Protein AF-A0A377LSY5-F1 (afdb_monomer_lite)

InterPro domains:
  IPR003660 HAMP domain [PF00672] (56-105)
  IPR003660 HAMP domain [PS50885] (59-111)
  IPR003660 HAMP domain [SM00304] (59-111)
  IPR003661 Signal transduction histidine kinase, dimerisation/phosphoacceptor domain [PF00512] (113-169)
  IPR003661 Signal transduction histidine kinase, dimerisation/phosphoacceptor domain [SM00388] (112-172)
  IPR003661 Signal transduction histidine kinase, dimerisation/phosphoacceptor domain [cd00082] (113-168)
  IPR036097 Signal transduction histidine kinase, dimerisation/phosphoacceptor domain superfamily [SSF47384] (106-168)
  IPR050980 Two-component sensor histidine kinase [PTHR44936] (3-199)

pLDDT: mean 81.29, std 13.01, range [40.97, 96.94]

Organism: Enterobacter cloacae (NCBI:txid550)

Structure (mmCIF, N/CA/C/O backbone):
data_AF-A0A377LSY5-F1
#
_entry.id   AF-A0A377LSY5-F1
#
loop_
_atom_site.group_PDB
_atom_site.id
_atom_site.type_symbol
_atom_site.label_atom_id
_atom_site.label_alt_id
_atom_site.label_comp_id
_atom_site.label_asym_id
_atom_site.label_entity_id
_atom_site.label_seq_id
_atom_site.pdbx_PDB_ins_code
_atom_site.Cartn_x
_atom_site.Cartn_y
_atom_site.Cartn_z
_atom_site.occupancy
_atom_site.B_iso_or_equiv
_atom_site.auth_seq_id
_atom_site.auth_comp_id
_atom_site.auth_asym_id
_atom_site.auth_atom_id
_atom_site.pdbx_PDB_model_num
ATOM 1 N N . MET A 1 1 ? 43.654 23.330 -68.063 1.00 52.53 1 MET A N 1
ATOM 2 C CA . MET A 1 1 ? 42.958 22.038 -67.899 1.00 52.53 1 MET A CA 1
ATOM 3 C C . MET A 1 1 ? 42.232 21.758 -69.203 1.00 52.53 1 MET A C 1
ATOM 5 O O . MET A 1 1 ? 41.484 22.622 -69.640 1.00 52.53 1 MET A O 1
ATOM 9 N N . ARG A 1 2 ? 42.520 20.640 -69.876 1.00 54.38 2 ARG A N 1
ATOM 10 C CA . ARG A 1 2 ? 41.822 20.223 -71.104 1.00 54.38 2 ARG A CA 1
ATOM 11 C C . ARG A 1 2 ? 41.213 18.858 -70.811 1.00 54.38 2 ARG A C 1
ATOM 13 O O . ARG A 1 2 ? 41.927 17.973 -70.351 1.00 54.38 2 ARG A O 1
ATOM 20 N N . VAL A 1 3 ? 39.906 18.719 -70.991 1.00 53.72 3 VAL A N 1
ATOM 21 C CA . VAL A 1 3 ? 39.204 17.452 -70.766 1.00 53.72 3 VAL A CA 1
ATOM 22 C C . VAL A 1 3 ? 38.898 16.868 -72.132 1.00 53.72 3 VAL A C 1
ATOM 24 O O . VAL A 1 3 ? 38.303 17.541 -72.970 1.00 53.72 3 VAL A O 1
ATOM 27 N N . GLU A 1 4 ? 39.350 15.643 -72.366 1.00 57.38 4 GLU A N 1
ATOM 28 C CA . GLU A 1 4 ? 39.113 14.923 -73.610 1.00 57.38 4 GLU A CA 1
ATOM 29 C C . GLU A 1 4 ? 38.355 13.648 -73.243 1.00 57.38 4 GLU A C 1
ATOM 31 O O . GLU A 1 4 ? 38.874 12.761 -72.564 1.00 57.38 4 GLU A O 1
ATOM 36 N N . VAL A 1 5 ? 37.071 13.608 -73.592 1.00 54.06 5 VAL A N 1
ATOM 37 C CA . VAL A 1 5 ? 36.176 12.511 -73.216 1.00 54.06 5 VAL A CA 1
ATOM 38 C C . VAL A 1 5 ? 36.186 11.489 -74.349 1.00 54.06 5 VAL A C 1
ATOM 40 O O . VAL A 1 5 ? 35.495 11.660 -75.351 1.00 54.06 5 VAL A O 1
ATOM 43 N N . ASN A 1 6 ? 37.000 10.440 -74.216 1.00 50.75 6 ASN A N 1
ATOM 44 C CA . ASN A 1 6 ? 36.998 9.303 -75.137 1.00 50.75 6 ASN A CA 1
ATOM 45 C C . ASN A 1 6 ? 35.996 8.233 -74.654 1.00 50.75 6 ASN A C 1
ATOM 47 O O . ASN A 1 6 ? 35.843 8.022 -73.451 1.00 50.75 6 ASN A O 1
ATOM 51 N N . LYS A 1 7 ? 35.319 7.549 -75.589 1.00 55.16 7 LYS A N 1
ATOM 52 C CA . LYS A 1 7 ? 34.181 6.633 -75.352 1.00 55.16 7 LYS A CA 1
ATOM 53 C C . LYS A 1 7 ? 34.475 5.429 -74.442 1.00 55.16 7 LYS A C 1
ATOM 55 O O . LYS A 1 7 ? 33.529 4.764 -74.037 1.00 55.16 7 LYS A O 1
ATOM 60 N N . SER A 1 8 ? 35.733 5.139 -74.116 1.00 56.09 8 SER A N 1
ATOM 61 C CA . SER A 1 8 ? 36.120 3.977 -73.304 1.00 56.09 8 SER A CA 1
ATOM 62 C C . SER A 1 8 ? 36.749 4.309 -71.944 1.00 56.09 8 SER A C 1
ATOM 64 O O . SER A 1 8 ? 36.806 3.425 -71.097 1.00 56.09 8 SER A O 1
ATOM 66 N N . SER A 1 9 ? 37.183 5.549 -71.679 1.00 56.72 9 SER A N 1
ATOM 67 C CA . SER A 1 9 ? 37.633 6.013 -70.349 1.00 56.72 9 SER A CA 1
ATOM 68 C C . SER A 1 9 ? 37.765 7.545 -70.347 1.00 56.72 9 SER A C 1
ATOM 70 O O . SER A 1 9 ? 38.528 8.070 -71.165 1.00 56.72 9 SER A O 1
ATOM 72 N N . PRO A 1 10 ? 37.083 8.295 -69.461 1.00 60.06 10 PRO A N 1
ATOM 73 C CA . PRO A 1 10 ? 37.324 9.727 -69.331 1.00 60.06 10 PRO A CA 1
ATOM 74 C C . PRO A 1 10 ? 38.703 9.966 -68.696 1.00 60.06 10 PRO A C 1
ATOM 76 O O . PRO A 1 10 ? 39.004 9.458 -67.615 1.00 60.06 10 PRO A O 1
ATOM 79 N N . VAL A 1 11 ? 39.556 10.737 -69.372 1.00 66.00 11 VAL A N 1
ATOM 80 C CA . VAL A 1 11 ? 40.897 11.093 -68.883 1.00 66.00 11 VAL A C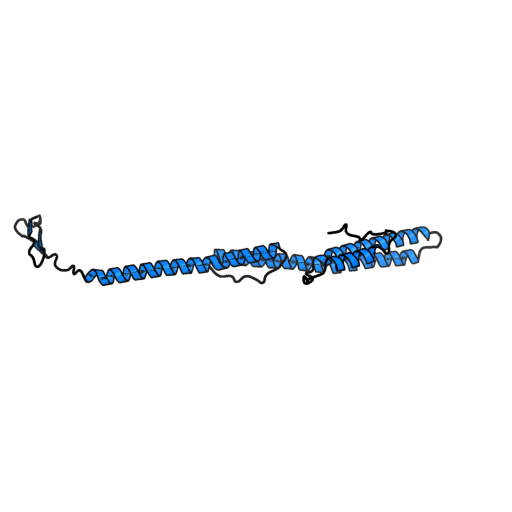A 1
ATOM 81 C C . VAL A 1 11 ? 40.948 12.595 -68.634 1.00 66.00 11 VAL A C 1
ATOM 83 O O . VAL A 1 11 ? 40.560 13.394 -69.489 1.00 66.00 11 VAL A O 1
ATOM 86 N N . VAL A 1 12 ? 41.439 12.991 -67.459 1.00 72.06 12 VAL A N 1
ATOM 87 C CA . VAL A 1 12 ? 41.668 14.403 -67.134 1.00 72.06 12 VAL A CA 1
ATOM 88 C C . VAL A 1 12 ? 43.152 14.712 -67.269 1.00 72.06 12 VAL A C 1
ATOM 90 O O . VAL A 1 12 ? 44.000 14.058 -66.660 1.00 72.06 12 VAL A O 1
ATOM 93 N N . TRP A 1 13 ? 43.460 15.739 -68.061 1.00 69.69 13 TRP A N 1
ATOM 94 C CA . TRP A 1 13 ? 44.813 16.254 -68.220 1.00 69.69 13 TRP A CA 1
ATOM 95 C C . TRP A 1 13 ? 45.044 17.436 -67.277 1.00 69.69 13 TRP A C 1
ATOM 97 O O . TRP A 1 13 ? 44.471 18.523 -67.452 1.00 69.69 13 TRP A O 1
ATOM 107 N N . LEU A 1 14 ? 45.909 17.230 -66.285 1.00 73.12 14 LEU A N 1
ATOM 108 C CA . LEU A 1 14 ? 46.325 18.261 -65.338 1.00 73.12 14 LEU A CA 1
ATOM 109 C C . LEU A 1 14 ? 47.724 18.761 -65.709 1.00 73.12 14 LEU A C 1
ATOM 111 O O . LEU A 1 14 ? 48.649 17.977 -65.925 1.00 73.12 14 LEU A O 1
ATOM 115 N N . LYS A 1 15 ? 47.873 20.086 -65.783 1.00 69.00 15 LYS A N 1
ATOM 116 C CA . LYS A 1 15 ? 49.172 20.749 -65.918 1.00 69.00 15 LYS A CA 1
ATOM 117 C C . LYS A 1 15 ? 49.621 21.140 -64.516 1.00 69.00 15 LYS A C 1
ATOM 119 O O . LYS A 1 15 ? 48.919 21.901 -63.853 1.00 69.00 15 LYS A O 1
ATOM 124 N N . THR A 1 16 ? 50.738 20.595 -64.049 1.00 69.50 16 THR A N 1
ATOM 125 C CA . THR A 1 16 ? 51.265 20.903 -62.713 1.00 69.50 16 THR A CA 1
ATOM 126 C C . THR A 1 16 ? 52.184 22.124 -62.796 1.00 69.50 16 THR A C 1
ATOM 128 O O . THR A 1 16 ? 52.856 22.335 -63.808 1.00 69.50 16 THR A O 1
ATOM 131 N N . TRP A 1 17 ? 52.220 22.961 -61.753 1.00 67.06 17 TRP A N 1
ATOM 132 C CA . TRP A 1 17 ? 53.115 24.129 -61.734 1.00 67.06 17 TRP A CA 1
ATOM 133 C C . TRP A 1 17 ? 54.579 23.746 -61.461 1.00 67.06 17 TRP A C 1
ATOM 135 O O . TRP A 1 17 ? 55.476 24.523 -61.774 1.00 67.06 17 TRP A O 1
ATOM 145 N N . LEU A 1 18 ? 54.827 22.546 -60.916 1.00 69.44 18 LEU A N 1
ATOM 146 C CA . LEU A 1 18 ? 56.173 22.016 -60.666 1.00 69.44 18 LEU A CA 1
ATOM 147 C C . LEU A 1 18 ? 56.890 21.543 -61.940 1.00 69.44 18 LEU A C 1
ATOM 149 O O . LEU A 1 18 ? 58.102 21.352 -61.923 1.00 69.44 18 LEU A O 1
ATOM 153 N N . SER A 1 19 ? 56.179 21.303 -63.043 1.00 70.00 19 SER A N 1
ATOM 154 C CA . SER A 1 19 ? 56.785 20.817 -64.289 1.00 70.00 19 SER A CA 1
ATOM 155 C C . SER A 1 19 ? 55.999 21.330 -65.500 1.00 70.00 19 SER A C 1
ATOM 157 O O . SER A 1 19 ? 55.102 20.645 -65.991 1.00 70.00 19 SER A O 1
ATOM 159 N N . PRO A 1 20 ? 56.336 22.525 -66.028 1.00 69.75 20 PRO A N 1
ATOM 160 C CA . PRO A 1 20 ? 55.549 23.199 -67.066 1.00 69.75 20 PRO A CA 1
ATOM 161 C C . PRO A 1 20 ? 55.422 22.423 -68.385 1.00 69.75 20 PRO A C 1
ATOM 163 O O . PRO A 1 20 ? 54.514 22.716 -69.166 1.00 69.75 20 PRO A O 1
ATOM 166 N N . ASN A 1 21 ? 56.323 21.465 -68.626 1.00 73.94 21 ASN A N 1
ATOM 167 C CA . ASN A 1 21 ? 56.415 20.671 -69.854 1.00 73.94 21 ASN A CA 1
ATOM 168 C C . ASN A 1 21 ? 55.852 19.248 -69.740 1.00 73.94 21 ASN A C 1
ATOM 170 O O . ASN A 1 21 ? 55.850 18.526 -70.734 1.00 73.94 21 ASN A O 1
ATOM 174 N N . ILE A 1 22 ? 55.374 18.826 -68.565 1.00 72.62 22 ILE A N 1
ATOM 175 C CA . ILE A 1 22 ? 54.874 17.462 -68.364 1.00 72.62 22 ILE A CA 1
ATOM 176 C C . ILE A 1 22 ? 53.358 17.501 -68.190 1.00 72.62 22 ILE A C 1
ATOM 178 O O . ILE A 1 22 ? 52.827 18.143 -67.284 1.00 72.62 22 ILE A O 1
ATOM 182 N N . TRP A 1 23 ? 52.660 16.783 -69.067 1.00 72.00 23 TRP A N 1
ATOM 183 C CA . TRP A 1 23 ? 51.229 16.537 -68.947 1.00 72.00 23 TRP A CA 1
ATOM 184 C C . TRP A 1 23 ? 51.006 15.251 -68.159 1.00 72.00 23 TRP A C 1
ATOM 186 O O . TRP A 1 23 ? 51.404 14.172 -68.596 1.00 72.00 23 TRP A O 1
ATOM 196 N N . VAL A 1 24 ? 50.365 15.361 -66.996 1.00 72.75 24 VAL A N 1
ATOM 197 C CA . VAL A 1 24 ? 50.013 14.192 -66.187 1.00 72.75 24 VAL A CA 1
ATOM 198 C C . VAL A 1 24 ? 48.630 13.717 -66.619 1.00 72.75 24 VAL A C 1
ATOM 200 O O . VAL A 1 24 ? 47.649 14.461 -66.517 1.00 72.75 24 VAL A O 1
ATOM 203 N N . ARG A 1 25 ? 48.559 12.479 -67.121 1.00 67.38 25 ARG A N 1
ATOM 204 C CA . ARG A 1 25 ? 47.293 11.789 -67.391 1.00 67.38 25 ARG A CA 1
ATOM 205 C C . ARG A 1 25 ? 46.783 11.178 -66.089 1.00 67.38 25 ARG A C 1
ATOM 207 O O . ARG A 1 25 ? 47.471 10.348 -65.501 1.00 67.38 25 ARG A O 1
ATOM 214 N N . VAL A 1 26 ? 45.594 11.576 -65.645 1.00 71.25 26 VAL A N 1
ATOM 215 C CA . VAL A 1 26 ? 44.900 10.906 -64.539 1.00 71.25 26 VAL A CA 1
ATOM 216 C C . VAL A 1 26 ? 43.728 10.127 -65.141 1.00 71.25 26 VAL A C 1
ATOM 218 O O . VAL A 1 26 ? 42.732 10.744 -65.538 1.00 71.25 26 VAL A O 1
ATOM 221 N N . PRO A 1 27 ? 43.860 8.799 -65.310 1.00 61.66 27 PRO A N 1
ATOM 222 C CA . PRO A 1 27 ? 42.747 7.960 -65.733 1.00 61.66 27 PRO A CA 1
ATOM 223 C C . PRO A 1 27 ? 41.687 7.937 -64.623 1.00 61.66 27 PRO A C 1
ATOM 225 O O . PRO A 1 27 ? 41.983 7.516 -63.509 1.00 61.66 27 PRO A O 1
ATOM 228 N N . LEU A 1 28 ? 40.451 8.370 -64.902 1.00 60.53 28 LEU A N 1
ATOM 229 C CA . LEU A 1 28 ? 39.320 8.240 -63.964 1.00 60.53 28 LEU A CA 1
ATOM 230 C C . LEU A 1 28 ? 38.718 6.816 -63.996 1.00 60.53 28 LEU A C 1
ATOM 232 O O . LEU A 1 28 ? 37.508 6.641 -63.871 1.00 60.53 28 LEU A O 1
ATOM 236 N N . THR A 1 29 ? 39.540 5.796 -64.250 1.00 61.09 29 THR A N 1
ATOM 237 C CA . THR A 1 29 ? 39.087 4.498 -64.780 1.00 61.09 29 THR A CA 1
ATOM 238 C C . THR A 1 29 ? 38.736 3.439 -63.727 1.00 61.09 29 THR A C 1
ATOM 240 O O . THR A 1 29 ? 38.607 2.274 -64.075 1.00 61.09 29 THR A O 1
ATOM 243 N N . GLU A 1 30 ? 38.518 3.775 -62.458 1.00 56.31 30 GLU A N 1
ATOM 244 C CA . GLU A 1 30 ? 38.251 2.750 -61.424 1.00 56.31 30 GLU A CA 1
ATOM 245 C C . GLU A 1 30 ? 37.103 3.116 -60.481 1.00 56.31 30 GLU A C 1
ATOM 247 O O . GLU A 1 30 ? 37.170 2.910 -59.277 1.00 56.31 30 GLU A O 1
ATOM 252 N N . ILE A 1 31 ? 36.023 3.679 -61.020 1.00 56.91 31 ILE A N 1
ATOM 253 C CA . ILE A 1 31 ? 34.757 3.727 -60.288 1.00 56.91 31 ILE A CA 1
ATOM 254 C C . ILE A 1 31 ? 33.735 2.947 -61.111 1.00 56.91 31 ILE A C 1
ATOM 256 O O . ILE A 1 31 ? 32.998 3.512 -61.923 1.00 56.91 31 ILE A O 1
ATOM 260 N N . HIS A 1 32 ? 33.740 1.619 -60.967 1.00 60.50 32 HIS A N 1
ATOM 261 C CA . HIS A 1 32 ? 32.720 0.779 -61.583 1.00 60.50 32 HIS A CA 1
ATOM 262 C C . HIS A 1 32 ? 31.397 1.006 -60.838 1.00 60.50 32 HIS A C 1
ATOM 264 O O . HIS A 1 32 ? 31.360 1.052 -59.612 1.00 60.50 32 HIS A O 1
ATOM 270 N N . GLN A 1 33 ? 30.269 1.102 -61.552 1.00 59.28 33 GLN A N 1
ATOM 271 C CA . GLN A 1 33 ? 28.943 1.254 -60.920 1.00 59.28 33 GLN A CA 1
ATOM 272 C C . GLN A 1 33 ? 28.617 0.120 -59.917 1.00 59.28 33 GLN A C 1
ATOM 274 O O . GLN A 1 33 ? 27.782 0.300 -59.033 1.00 59.28 33 GLN A O 1
ATOM 279 N N . GLY A 1 34 ? 29.295 -1.032 -60.020 1.00 60.41 34 GLY A N 1
ATOM 280 C CA . GLY A 1 34 ? 29.187 -2.156 -59.086 1.00 60.41 34 GLY A CA 1
ATOM 281 C C . GLY A 1 34 ? 29.892 -1.960 -57.737 1.00 60.41 34 GLY A C 1
ATOM 282 O O . GLY A 1 34 ? 29.487 -2.603 -56.769 1.00 60.41 34 GLY A O 1
ATOM 283 N N . ASP A 1 35 ? 30.866 -1.048 -57.634 1.00 65.81 35 ASP A N 1
ATOM 284 C CA . ASP A 1 35 ? 31.659 -0.842 -56.409 1.00 65.81 35 ASP A CA 1
ATOM 285 C C . ASP A 1 35 ? 30.830 -0.201 -55.279 1.00 65.81 35 ASP A C 1
ATOM 287 O O . ASP A 1 35 ? 31.093 -0.418 -54.096 1.00 65.81 35 ASP A O 1
ATOM 291 N N . PHE A 1 36 ? 29.753 0.521 -55.620 1.00 67.75 36 PHE A N 1
ATOM 292 C CA . PHE A 1 36 ? 28.845 1.137 -54.641 1.00 67.75 36 PHE A CA 1
ATOM 293 C C . PHE A 1 36 ? 27.721 0.212 -54.150 1.00 67.75 36 PHE A C 1
ATOM 295 O O . PHE A 1 36 ? 27.118 0.484 -53.112 1.00 67.75 36 PHE A O 1
ATOM 302 N N . SER A 1 37 ? 27.439 -0.890 -54.852 1.00 78.88 37 SER A N 1
ATOM 303 C CA . SER A 1 37 ? 26.416 -1.874 -54.460 1.00 78.88 37 SER A CA 1
ATOM 304 C C . SER A 1 37 ? 26.650 -2.476 -53.062 1.00 78.88 37 SER A C 1
ATOM 306 O O . SER A 1 37 ? 25.718 -2.462 -52.251 1.00 78.88 37 SER A O 1
ATOM 308 N N . PRO A 1 38 ? 27.860 -2.965 -52.707 1.00 84.31 38 PRO A N 1
ATOM 309 C CA . PRO A 1 38 ? 28.112 -3.473 -51.360 1.00 84.31 38 PRO A CA 1
ATOM 310 C C . PRO A 1 38 ? 28.031 -2.365 -50.305 1.00 84.31 38 PRO A C 1
ATOM 312 O O . PRO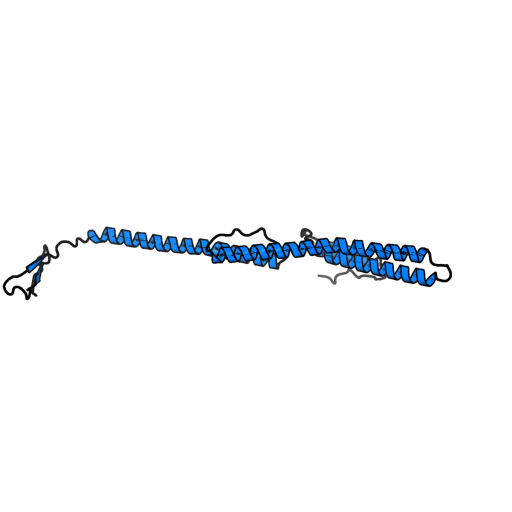 A 1 38 ? 27.442 -2.587 -49.250 1.00 84.31 38 PRO A O 1
ATOM 315 N N . LEU A 1 39 ? 28.537 -1.161 -50.600 1.00 86.19 39 LEU A N 1
ATOM 316 C CA . LEU A 1 39 ? 28.458 -0.017 -49.687 1.00 86.19 39 LEU A CA 1
ATOM 317 C C . LEU A 1 39 ? 27.004 0.335 -49.361 1.00 86.19 39 LEU A C 1
ATOM 319 O O . LEU A 1 39 ? 26.664 0.465 -48.190 1.00 86.19 39 LEU A O 1
ATOM 323 N N . PHE A 1 40 ? 26.131 0.399 -50.369 1.00 88.69 40 PHE A N 1
ATOM 324 C CA . PHE A 1 40 ? 24.706 0.665 -50.175 1.00 88.69 40 PHE A CA 1
ATOM 325 C C . PHE A 1 40 ? 24.003 -0.429 -49.355 1.00 88.69 40 PHE A C 1
ATOM 327 O O . PHE A 1 40 ? 23.162 -0.138 -48.508 1.00 88.69 40 PHE A O 1
ATOM 334 N N . ARG A 1 41 ? 24.362 -1.704 -49.559 1.00 89.94 41 ARG A N 1
ATOM 335 C CA . ARG A 1 41 ? 23.821 -2.817 -48.759 1.00 89.94 41 ARG A CA 1
ATOM 336 C C . ARG A 1 41 ? 24.249 -2.721 -47.298 1.00 89.94 41 ARG A C 1
ATOM 338 O O . ARG A 1 41 ? 23.417 -2.926 -46.419 1.00 89.94 41 ARG A O 1
ATOM 345 N N . TYR A 1 42 ? 25.512 -2.390 -47.033 1.00 93.56 42 TYR A N 1
ATOM 346 C CA . TYR A 1 42 ? 26.008 -2.227 -45.667 1.00 93.56 42 TYR A CA 1
ATOM 347 C C . TYR A 1 42 ? 25.402 -1.008 -44.974 1.00 93.56 42 TYR A C 1
ATOM 349 O O . TYR A 1 42 ? 24.985 -1.125 -43.824 1.00 93.56 42 TYR A O 1
ATOM 357 N N . THR A 1 43 ? 25.285 0.136 -45.655 1.00 94.06 43 THR A N 1
ATOM 358 C CA . THR A 1 43 ? 24.639 1.322 -45.070 1.00 94.06 43 THR A CA 1
ATOM 359 C C . THR A 1 43 ? 23.168 1.060 -44.768 1.00 94.06 43 THR A C 1
ATOM 361 O O . THR A 1 43 ? 22.707 1.390 -43.676 1.00 94.06 43 THR A O 1
ATOM 364 N N . LEU A 1 44 ? 22.446 0.391 -45.673 1.00 95.00 44 LEU A N 1
ATOM 365 C CA . LEU A 1 44 ? 21.060 -0.013 -45.447 1.00 95.00 44 LEU A CA 1
ATOM 366 C C . LEU A 1 44 ? 20.935 -1.000 -44.276 1.00 95.00 44 LEU A C 1
ATOM 368 O O . LEU A 1 44 ? 20.061 -0.831 -43.428 1.00 95.00 44 LEU A O 1
ATOM 372 N N . ALA A 1 45 ? 21.820 -1.996 -44.186 1.00 95.94 45 ALA A N 1
ATOM 373 C CA . ALA A 1 45 ? 21.821 -2.967 -43.091 1.00 95.94 45 ALA A CA 1
ATOM 374 C C . ALA A 1 45 ? 22.096 -2.308 -41.730 1.00 95.94 45 ALA A C 1
ATOM 376 O O . ALA A 1 45 ? 21.381 -2.576 -40.765 1.00 95.94 45 ALA A O 1
ATOM 377 N N . ILE A 1 46 ? 23.084 -1.410 -41.655 1.00 96.62 46 ILE A N 1
ATOM 378 C CA . ILE A 1 46 ? 23.398 -0.650 -40.437 1.00 96.62 46 ILE A CA 1
ATOM 379 C C . ILE A 1 46 ? 22.221 0.248 -40.051 1.00 96.62 46 ILE A C 1
ATOM 381 O O . ILE A 1 46 ? 21.858 0.297 -38.879 1.00 96.62 46 ILE A O 1
ATOM 385 N N . MET A 1 47 ? 21.587 0.918 -41.018 1.00 96.56 47 MET A N 1
ATOM 386 C CA . MET A 1 47 ? 20.418 1.763 -40.762 1.00 96.56 47 MET A CA 1
ATOM 387 C C . MET A 1 47 ? 19.252 0.952 -40.185 1.00 96.56 47 MET A C 1
ATOM 389 O O . MET A 1 47 ? 18.658 1.355 -39.186 1.00 96.56 47 MET A O 1
ATOM 393 N N . LEU A 1 48 ? 18.948 -0.212 -40.764 1.00 96.62 48 LEU A N 1
ATOM 394 C CA . LEU A 1 48 ? 17.891 -1.091 -40.259 1.00 96.62 48 LEU A CA 1
ATOM 395 C C . LEU A 1 48 ? 18.214 -1.637 -38.864 1.00 96.62 48 LEU A C 1
ATOM 397 O O . LEU A 1 48 ? 17.334 -1.658 -38.004 1.00 96.62 48 LEU A O 1
ATOM 401 N N . LEU A 1 49 ? 19.468 -2.024 -38.610 1.00 96.94 49 LEU A N 1
ATOM 402 C CA . LEU A 1 49 ? 19.918 -2.453 -37.284 1.00 96.94 49 LEU A CA 1
ATOM 403 C C . LEU A 1 49 ? 19.820 -1.329 -36.251 1.00 96.94 49 LEU A C 1
ATOM 405 O O . LEU A 1 49 ? 19.376 -1.577 -35.134 1.00 96.94 49 LEU A O 1
ATOM 409 N N . ALA A 1 50 ? 20.185 -0.101 -36.617 1.00 96.44 50 ALA A N 1
ATOM 410 C CA . ALA A 1 50 ? 20.084 1.052 -35.733 1.00 96.44 50 ALA A CA 1
ATOM 411 C C . ALA A 1 50 ? 18.622 1.357 -35.374 1.00 96.44 50 ALA A C 1
ATOM 413 O O . ALA A 1 50 ? 18.305 1.531 -34.199 1.00 96.44 50 ALA A O 1
ATOM 414 N N . ILE A 1 51 ? 17.716 1.353 -36.360 1.00 96.50 51 ILE A N 1
ATOM 415 C CA . ILE A 1 51 ? 16.279 1.575 -36.135 1.00 96.50 51 ILE A CA 1
ATOM 416 C C . ILE A 1 51 ? 15.686 0.447 -35.282 1.00 96.50 51 ILE A C 1
ATOM 418 O O . ILE A 1 51 ? 14.988 0.717 -34.304 1.00 96.50 51 ILE A O 1
ATOM 422 N N . GLY A 1 52 ? 15.987 -0.812 -35.612 1.00 96.44 52 GLY A N 1
ATOM 423 C CA . GLY A 1 52 ? 15.512 -1.972 -34.857 1.00 96.44 52 GLY A CA 1
ATOM 424 C C . GLY A 1 52 ? 16.032 -1.986 -33.418 1.00 96.44 52 GLY A C 1
ATOM 425 O O . GLY A 1 52 ? 15.266 -2.224 -32.485 1.00 96.44 52 GLY A O 1
ATOM 426 N N . GLY A 1 53 ? 17.313 -1.661 -33.230 1.00 95.12 53 GLY A N 1
ATOM 427 C CA . GLY A 1 53 ? 17.945 -1.536 -31.920 1.00 95.12 53 GLY A CA 1
ATOM 428 C C . GLY A 1 53 ? 17.336 -0.412 -31.085 1.00 95.12 53 GLY A C 1
ATOM 429 O O . GLY A 1 53 ? 16.984 -0.640 -29.930 1.00 95.12 53 GLY A O 1
ATOM 430 N N . ALA A 1 54 ? 17.130 0.770 -31.673 1.00 93.06 54 ALA A N 1
ATOM 431 C CA . ALA A 1 54 ? 16.491 1.897 -30.997 1.00 93.06 54 ALA A CA 1
ATOM 432 C C . ALA A 1 54 ? 15.044 1.578 -30.594 1.00 93.06 54 ALA A C 1
ATOM 434 O O . ALA A 1 54 ? 14.646 1.833 -29.458 1.00 93.06 54 ALA A O 1
ATOM 435 N N . TRP A 1 55 ? 14.265 0.967 -31.491 1.00 93.94 55 TRP A N 1
ATOM 436 C CA . TRP A 1 55 ? 12.893 0.560 -31.193 1.00 93.94 55 TRP A CA 1
ATOM 437 C C . TRP A 1 55 ? 12.834 -0.457 -30.049 1.00 93.94 55 TRP A C 1
ATOM 439 O O . TRP A 1 55 ? 12.051 -0.289 -29.112 1.00 93.94 55 TRP A O 1
ATOM 449 N N . LEU A 1 56 ? 13.689 -1.484 -30.088 1.00 90.31 56 LEU A N 1
ATOM 450 C CA . LEU A 1 56 ? 13.765 -2.494 -29.036 1.00 90.31 56 LEU A CA 1
ATOM 451 C C . LEU A 1 56 ? 14.171 -1.872 -27.694 1.00 90.31 56 LEU A C 1
ATOM 453 O O . LEU A 1 56 ? 13.555 -2.167 -26.670 1.00 90.31 56 LEU A O 1
ATOM 457 N N . PHE A 1 57 ? 15.158 -0.975 -27.710 1.00 88.44 57 PHE A N 1
ATOM 458 C CA . PHE A 1 57 ? 15.628 -0.255 -26.530 1.00 88.44 57 PHE A CA 1
ATOM 459 C C . PHE A 1 57 ? 14.507 0.563 -25.875 1.00 88.44 57 PHE A C 1
ATOM 461 O O . PHE A 1 57 ? 14.256 0.411 -24.680 1.00 88.44 57 PHE A O 1
ATOM 468 N N . ILE A 1 58 ? 13.762 1.350 -26.661 1.00 87.25 58 ILE A N 1
ATOM 469 C CA . ILE A 1 58 ? 12.610 2.126 -26.171 1.00 87.25 58 ILE A CA 1
ATOM 470 C C . ILE A 1 58 ? 11.554 1.199 -25.562 1.00 87.25 58 ILE A C 1
ATOM 472 O O . ILE A 1 58 ? 11.011 1.475 -24.492 1.00 87.25 58 ILE A O 1
ATOM 476 N N . ARG A 1 59 ? 11.266 0.070 -26.220 1.00 85.56 59 ARG A N 1
ATOM 477 C CA . ARG A 1 59 ? 10.232 -0.858 -25.753 1.00 85.56 59 ARG A CA 1
ATOM 478 C C . ARG A 1 59 ? 10.595 -1.522 -24.426 1.00 85.56 59 ARG A C 1
ATOM 480 O O . ARG A 1 59 ? 9.721 -1.684 -23.577 1.00 85.56 59 ARG A O 1
ATOM 487 N N . ILE A 1 60 ? 11.863 -1.899 -24.256 1.00 83.00 60 ILE A N 1
ATOM 488 C CA . ILE A 1 60 ? 12.381 -2.486 -23.013 1.00 83.00 60 ILE A CA 1
ATOM 489 C C . ILE A 1 60 ? 12.362 -1.451 -21.885 1.00 83.00 60 ILE A C 1
ATOM 491 O O . ILE A 1 60 ? 12.018 -1.793 -20.758 1.00 83.00 60 ILE A O 1
ATOM 495 N N . GLN A 1 61 ? 12.676 -0.192 -22.190 1.00 83.56 61 GLN A N 1
ATOM 496 C CA . GLN A 1 61 ? 12.761 0.874 -21.196 1.00 83.56 61 GLN A CA 1
ATOM 497 C C . GLN A 1 61 ? 11.388 1.392 -20.731 1.00 83.56 61 GLN A C 1
ATOM 499 O O . GLN A 1 61 ? 11.246 1.759 -19.567 1.00 83.56 61 GLN A O 1
ATOM 504 N N . ASN A 1 62 ? 10.368 1.384 -21.598 1.00 85.25 62 ASN A N 1
ATOM 505 C CA . ASN A 1 62 ? 9.023 1.877 -21.261 1.00 85.25 62 ASN A CA 1
ATOM 506 C C . ASN A 1 62 ? 8.137 0.843 -20.551 1.00 85.25 62 ASN A C 1
ATOM 508 O O . ASN A 1 62 ? 7.281 1.220 -19.757 1.00 85.25 62 ASN A O 1
ATOM 512 N N . ARG A 1 63 ? 8.336 -0.456 -20.813 1.00 86.94 63 ARG A N 1
ATOM 513 C CA . ARG A 1 63 ? 7.629 -1.558 -20.131 1.00 86.94 63 ARG A CA 1
ATOM 514 C C . ARG A 1 63 ? 7.570 -1.418 -18.595 1.00 86.94 63 ARG A C 1
ATOM 516 O O . ARG A 1 63 ? 6.460 -1.428 -18.073 1.00 86.94 63 ARG A O 1
ATOM 523 N N . PRO A 1 64 ? 8.693 -1.224 -17.877 1.00 86.44 64 PRO A N 1
ATOM 524 C CA . PRO A 1 64 ? 8.673 -1.130 -16.415 1.00 86.44 64 PRO A CA 1
ATOM 525 C C . PRO A 1 64 ? 7.938 0.112 -15.897 1.00 86.44 64 PRO A C 1
ATOM 527 O O . PRO A 1 64 ? 7.402 0.081 -14.795 1.00 86.44 64 PRO A O 1
ATOM 530 N N . LEU A 1 65 ? 7.878 1.198 -16.677 1.00 87.94 65 LEU A N 1
ATOM 531 C CA . LEU A 1 65 ? 7.147 2.407 -16.286 1.00 87.94 65 LEU A CA 1
ATOM 532 C C . LEU A 1 65 ? 5.633 2.181 -16.308 1.00 87.94 65 LEU A C 1
ATOM 534 O O . LEU A 1 65 ? 4.943 2.614 -15.391 1.00 87.94 65 LEU A O 1
ATOM 538 N N . VAL A 1 66 ? 5.138 1.459 -17.315 1.00 88.75 66 VAL A N 1
ATOM 539 C CA . VAL A 1 66 ? 3.721 1.075 -17.409 1.00 88.75 66 VAL A CA 1
ATOM 540 C C . VAL A 1 66 ? 3.346 0.131 -16.264 1.00 88.75 66 VAL A C 1
ATOM 542 O O . VAL A 1 66 ? 2.321 0.326 -15.615 1.00 88.75 66 VAL A O 1
ATOM 545 N N . ASP A 1 67 ? 4.200 -0.852 -15.957 1.00 89.94 67 ASP A N 1
ATOM 546 C CA . ASP A 1 67 ? 3.988 -1.752 -14.815 1.00 89.94 67 ASP A CA 1
ATOM 547 C C . ASP A 1 67 ? 3.910 -0.965 -13.489 1.00 89.94 67 ASP A C 1
ATOM 549 O O . ASP A 1 67 ? 3.057 -1.244 -12.643 1.00 89.94 67 ASP A O 1
ATOM 553 N N . LEU A 1 68 ? 4.765 0.053 -13.325 1.00 91.56 68 LEU A N 1
ATOM 554 C CA . LEU A 1 68 ? 4.794 0.917 -12.143 1.00 91.56 68 LEU A CA 1
ATOM 555 C C . LEU A 1 68 ? 3.551 1.803 -12.032 1.00 91.56 68 LEU A C 1
ATOM 557 O O . LEU A 1 68 ? 3.000 1.930 -10.942 1.00 91.56 68 LEU A O 1
ATOM 561 N N . GLU A 1 69 ? 3.068 2.361 -13.141 1.00 92.56 69 GLU A N 1
ATOM 562 C CA . GLU A 1 69 ? 1.814 3.121 -13.188 1.00 92.56 69 GLU A CA 1
ATOM 563 C C . GLU A 1 69 ? 0.624 2.262 -12.737 1.00 92.56 69 GLU A C 1
ATOM 565 O O . GLU A 1 69 ? -0.126 2.644 -11.835 1.00 92.56 69 GLU A O 1
ATOM 570 N N . HIS A 1 70 ? 0.479 1.059 -13.302 1.00 92.12 70 HIS A N 1
ATOM 571 C CA . HIS A 1 70 ? -0.591 0.140 -12.919 1.00 92.12 70 HIS A CA 1
ATOM 572 C C . HIS A 1 70 ? -0.496 -0.301 -11.456 1.00 92.12 70 HIS A C 1
ATOM 574 O O . HIS A 1 70 ? -1.520 -0.432 -10.783 1.00 92.12 70 HIS A O 1
ATOM 580 N N . ALA A 1 71 ? 0.712 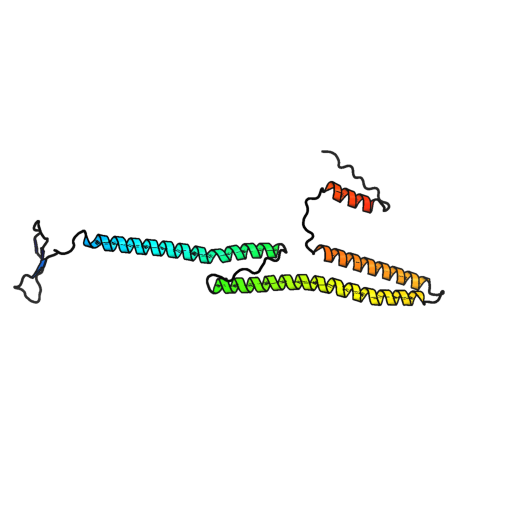-0.544 -10.948 1.00 92.50 71 ALA A N 1
ATOM 581 C CA . ALA A 1 71 ? 0.913 -0.885 -9.545 1.00 92.50 71 ALA A CA 1
ATOM 582 C C . ALA A 1 71 ? 0.585 0.293 -8.618 1.00 92.50 71 ALA A C 1
ATOM 584 O O . ALA A 1 71 ? -0.064 0.101 -7.594 1.00 92.50 71 ALA A O 1
ATOM 585 N N . ALA A 1 72 ? 0.965 1.518 -8.987 1.00 92.44 72 ALA A N 1
ATOM 586 C CA . ALA A 1 72 ? 0.649 2.715 -8.216 1.00 92.44 72 ALA A CA 1
ATOM 587 C C . ALA A 1 72 ? -0.864 2.966 -8.142 1.00 92.44 72 ALA A C 1
ATOM 589 O O . ALA A 1 72 ? -1.381 3.274 -7.069 1.00 92.44 72 ALA A O 1
ATOM 590 N N . LEU A 1 73 ? -1.593 2.759 -9.245 1.00 91.75 73 LEU A N 1
ATOM 591 C CA . LEU A 1 73 ? -3.057 2.833 -9.256 1.00 91.75 73 LEU A CA 1
ATOM 592 C C . LEU A 1 73 ? -3.710 1.761 -8.372 1.00 91.75 73 LEU A C 1
ATOM 594 O O . LEU A 1 73 ? -4.756 2.024 -7.784 1.00 91.75 73 LEU A O 1
ATOM 598 N N . GLN A 1 74 ? -3.120 0.567 -8.272 1.00 90.31 74 GLN A N 1
ATOM 599 C CA . GLN A 1 74 ? -3.599 -0.481 -7.363 1.00 90.31 74 GLN A CA 1
ATOM 600 C C . GLN A 1 74 ? -3.385 -0.093 -5.900 1.00 90.31 74 GLN A C 1
ATOM 602 O O . GLN A 1 74 ? -4.343 -0.123 -5.131 1.00 90.31 74 GLN A O 1
ATOM 607 N N . VAL A 1 75 ? -2.183 0.376 -5.544 1.00 89.62 75 VAL A N 1
ATOM 608 C CA . VAL A 1 75 ? -1.887 0.869 -4.187 1.00 89.62 75 VAL A CA 1
ATOM 609 C C . VAL A 1 75 ? -2.823 2.020 -3.812 1.00 89.62 75 VAL A C 1
ATOM 611 O O . VAL A 1 75 ? -3.349 2.047 -2.704 1.00 89.62 75 VAL A O 1
ATOM 614 N N . GLY A 1 76 ? -3.111 2.931 -4.748 1.00 85.19 76 GLY A N 1
ATOM 615 C CA . GLY A 1 76 ? -4.077 4.016 -4.548 1.00 85.19 76 GLY A CA 1
ATOM 616 C C . GLY A 1 76 ? -5.519 3.550 -4.297 1.00 85.19 76 GLY A C 1
ATOM 617 O O . GLY A 1 76 ? -6.309 4.305 -3.739 1.00 85.19 76 GLY A O 1
ATOM 618 N N . LYS A 1 77 ? -5.862 2.312 -4.669 1.00 86.38 77 LYS A N 1
ATOM 619 C CA . LYS A 1 77 ? -7.154 1.666 -4.379 1.00 86.38 77 LYS A CA 1
ATOM 620 C C . LYS A 1 77 ? -7.126 0.802 -3.112 1.00 86.38 77 LYS A C 1
ATOM 622 O O . LYS A 1 77 ? -8.104 0.118 -2.842 1.00 86.38 77 LYS A O 1
ATOM 627 N N . GLY A 1 78 ? -6.023 0.805 -2.363 1.00 84.00 78 GLY A N 1
ATOM 628 C CA . GLY A 1 78 ? -5.831 -0.039 -1.180 1.00 84.00 78 GLY A CA 1
ATOM 629 C C . GLY A 1 78 ? -5.341 -1.458 -1.482 1.00 84.00 78 GLY A C 1
ATOM 630 O O . GLY A 1 78 ? -5.051 -2.202 -0.553 1.00 84.00 78 GLY A O 1
ATOM 631 N N . ILE A 1 79 ? -5.175 -1.824 -2.756 1.00 85.56 79 ILE A N 1
ATOM 632 C CA . ILE A 1 79 ? -4.684 -3.145 -3.158 1.00 85.56 79 ILE A CA 1
ATOM 633 C C . ILE A 1 79 ? -3.158 -3.113 -3.123 1.00 85.56 79 ILE A C 1
ATOM 635 O O . ILE A 1 79 ? -2.542 -2.341 -3.859 1.00 85.56 79 ILE A O 1
ATOM 639 N N . ILE A 1 80 ? -2.529 -3.960 -2.306 1.00 86.56 80 ILE A N 1
ATOM 640 C CA . ILE A 1 80 ? -1.065 -4.073 -2.262 1.00 86.56 80 ILE A CA 1
ATOM 641 C C . ILE A 1 80 ? -0.600 -5.095 -3.321 1.00 86.56 80 ILE A C 1
ATOM 643 O O . ILE A 1 80 ? -0.750 -6.301 -3.104 1.00 86.56 80 ILE A O 1
ATOM 647 N N . PRO A 1 81 ? -0.012 -4.668 -4.457 1.00 86.50 81 PRO A N 1
ATOM 648 C CA . PRO A 1 81 ? 0.487 -5.594 -5.464 1.00 86.50 81 PRO A CA 1
ATOM 649 C C . PRO A 1 81 ? 1.775 -6.297 -4.994 1.00 86.50 81 PRO A C 1
ATOM 651 O O . PRO A 1 81 ? 2.487 -5.793 -4.119 1.00 86.50 81 PRO A O 1
ATOM 654 N N . PRO A 1 82 ? 2.133 -7.446 -5.598 1.00 88.94 82 PRO A N 1
ATOM 655 C CA . PRO A 1 82 ? 3.432 -8.066 -5.367 1.00 88.94 82 PRO A CA 1
ATOM 656 C C . PRO A 1 82 ? 4.579 -7.148 -5.834 1.00 88.94 82 PRO A C 1
ATOM 658 O O . PRO A 1 82 ? 4.379 -6.322 -6.729 1.00 88.94 82 PRO A O 1
ATOM 661 N N . PRO A 1 83 ? 5.799 -7.311 -5.282 1.00 91.62 83 PRO A N 1
ATOM 662 C CA . PRO A 1 83 ? 6.944 -6.485 -5.649 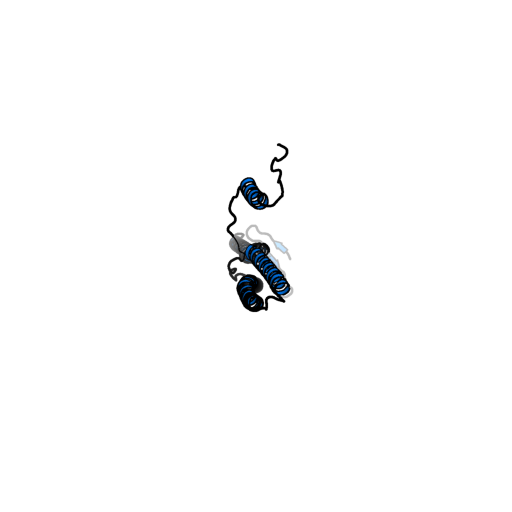1.00 91.62 83 PRO A CA 1
ATOM 663 C C . PRO A 1 83 ? 7.209 -6.507 -7.155 1.00 91.62 83 PRO A C 1
ATOM 665 O O . PRO A 1 83 ? 7.312 -7.573 -7.773 1.00 91.62 83 PRO A O 1
ATOM 668 N N . LEU A 1 84 ? 7.363 -5.323 -7.743 1.00 92.19 84 LEU A N 1
ATOM 669 C CA . LEU A 1 84 ? 7.706 -5.182 -9.151 1.00 92.19 84 LEU A CA 1
ATOM 670 C C . LEU A 1 84 ? 9.148 -5.628 -9.393 1.00 92.19 84 LEU A C 1
ATOM 672 O O . LEU A 1 84 ? 10.041 -5.402 -8.573 1.00 92.19 84 LEU A O 1
ATOM 676 N N . ARG A 1 85 ? 9.393 -6.242 -10.553 1.00 90.25 85 ARG A N 1
ATOM 677 C CA . ARG A 1 85 ? 10.744 -6.640 -10.963 1.00 90.25 85 ARG A CA 1
ATOM 678 C C . ARG A 1 85 ? 11.588 -5.398 -11.260 1.00 90.25 85 ARG A C 1
ATOM 680 O O . ARG A 1 85 ? 11.174 -4.543 -12.034 1.00 90.25 85 ARG A O 1
ATOM 687 N N . GLU A 1 86 ? 12.805 -5.337 -10.726 1.00 90.12 86 GLU A N 1
ATOM 688 C CA . GLU A 1 86 ? 13.754 -4.249 -10.999 1.00 90.12 86 GLU A CA 1
ATOM 689 C C . GLU A 1 86 ? 14.527 -4.502 -12.309 1.00 90.12 86 GLU A C 1
ATOM 691 O O . GLU A 1 86 ? 15.566 -5.165 -12.313 1.00 90.12 86 GLU A O 1
ATOM 696 N N . TYR A 1 87 ? 14.054 -3.961 -13.435 1.00 85.31 87 TYR A N 1
ATOM 697 C CA . TYR A 1 87 ? 14.734 -4.063 -14.736 1.00 85.31 87 TYR A CA 1
ATOM 698 C C . TYR A 1 87 ? 14.727 -2.734 -15.517 1.00 85.31 87 TYR A C 1
ATOM 700 O O . TYR A 1 87 ? 14.011 -1.802 -15.166 1.00 85.31 87 TYR A O 1
ATOM 708 N N . GLY A 1 88 ? 15.568 -2.632 -16.554 1.00 85.88 88 GLY A N 1
ATOM 709 C CA . GLY A 1 88 ? 15.790 -1.399 -17.327 1.00 85.88 88 GLY A CA 1
ATOM 710 C C . GLY A 1 88 ? 17.002 -0.585 -16.851 1.00 85.88 88 GLY A C 1
ATOM 711 O O . GLY A 1 88 ? 17.877 -1.097 -16.140 1.00 85.88 88 GLY A O 1
ATOM 712 N N . ALA A 1 89 ? 17.075 0.684 -17.266 1.00 87.62 89 ALA A N 1
ATOM 713 C CA . ALA A 1 89 ? 18.147 1.599 -16.853 1.00 87.62 89 ALA A CA 1
ATOM 714 C C . ALA A 1 89 ? 18.258 1.749 -15.322 1.00 87.62 89 ALA A C 1
ATOM 716 O O . ALA A 1 89 ? 17.333 1.425 -14.571 1.00 87.62 89 ALA A O 1
ATOM 717 N N . SER A 1 90 ? 19.410 2.231 -14.853 1.00 89.38 90 SER A N 1
ATOM 718 C CA . SER A 1 90 ? 19.709 2.451 -13.429 1.00 89.38 90 SER A CA 1
ATOM 719 C C . SER A 1 90 ? 18.635 3.268 -12.716 1.00 89.38 90 SER A C 1
ATOM 721 O O . SER A 1 90 ? 18.224 2.913 -11.614 1.00 89.38 90 SER A O 1
ATOM 723 N N . GLU A 1 91 ? 18.149 4.321 -13.364 1.00 89.75 91 GLU A N 1
ATOM 724 C CA . GLU A 1 91 ? 17.185 5.272 -12.816 1.00 89.75 91 GLU A CA 1
ATOM 725 C C . GLU A 1 91 ? 15.829 4.593 -12.610 1.00 89.75 91 GLU A C 1
ATOM 727 O O . GLU A 1 91 ? 15.246 4.677 -11.531 1.00 89.75 91 GLU A O 1
ATOM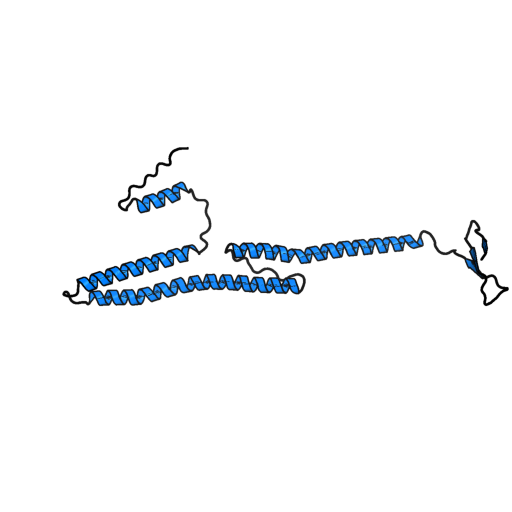 732 N N . VAL A 1 92 ? 15.367 3.832 -13.608 1.00 90.25 92 VAL A N 1
ATOM 733 C CA . VAL A 1 92 ? 14.097 3.093 -13.536 1.00 90.25 92 VAL A CA 1
ATOM 734 C C . VAL A 1 92 ? 14.153 2.006 -12.471 1.00 90.25 92 VAL A C 1
ATOM 736 O O . VAL A 1 92 ? 13.213 1.868 -11.687 1.00 90.25 92 VAL A O 1
ATOM 739 N N . ARG A 1 93 ? 15.271 1.277 -12.373 1.00 91.38 93 ARG A N 1
ATOM 740 C CA . ARG A 1 93 ? 15.475 0.301 -11.295 1.00 91.38 93 ARG A CA 1
ATOM 741 C C . ARG A 1 93 ? 15.442 0.962 -9.920 1.00 91.38 93 ARG A C 1
ATOM 743 O O . ARG A 1 93 ? 14.790 0.442 -9.022 1.00 91.38 93 ARG A O 1
ATOM 750 N N . SER A 1 94 ? 16.083 2.121 -9.764 1.00 93.50 94 SER A N 1
ATOM 751 C CA . SER A 1 94 ? 16.080 2.858 -8.496 1.00 93.50 94 SER A CA 1
ATOM 752 C C . SER A 1 94 ? 14.679 3.324 -8.098 1.00 93.50 94 SER A C 1
ATOM 754 O O . SER A 1 94 ? 14.307 3.195 -6.934 1.00 93.50 94 SER A O 1
ATOM 756 N N . VAL A 1 95 ? 13.891 3.837 -9.047 1.00 93.75 95 VAL A N 1
ATOM 757 C CA . VAL A 1 95 ? 12.502 4.252 -8.791 1.00 93.75 95 VAL A CA 1
ATOM 758 C C . VAL A 1 95 ? 11.628 3.043 -8.458 1.00 93.75 95 VAL A C 1
ATOM 760 O O . VAL A 1 95 ? 10.871 3.088 -7.494 1.00 93.75 95 VAL A O 1
ATOM 763 N N . THR A 1 96 ? 11.783 1.936 -9.187 1.00 93.56 96 THR A N 1
ATOM 764 C CA . THR A 1 96 ? 11.052 0.684 -8.921 1.00 93.56 96 THR A CA 1
ATOM 765 C C . THR A 1 96 ? 11.348 0.156 -7.519 1.00 93.56 96 THR A C 1
ATOM 767 O O . THR A 1 96 ? 10.438 -0.235 -6.793 1.00 93.56 96 THR A O 1
ATOM 770 N N . ARG A 1 97 ? 12.613 0.210 -7.090 1.00 94.88 97 ARG A N 1
ATOM 771 C CA . ARG A 1 97 ? 13.010 -0.165 -5.730 1.00 94.88 97 ARG A CA 1
ATOM 772 C C . ARG A 1 97 ? 12.379 0.737 -4.674 1.00 94.88 97 ARG A C 1
ATOM 774 O O . ARG A 1 97 ? 11.852 0.238 -3.684 1.00 94.88 97 ARG A O 1
ATOM 781 N N . ALA A 1 98 ? 12.417 2.054 -4.881 1.00 95.19 98 ALA A N 1
ATOM 782 C CA . ALA A 1 98 ? 11.788 3.009 -3.972 1.00 95.19 98 ALA A CA 1
ATOM 783 C C . ALA A 1 98 ? 10.270 2.776 -3.872 1.00 95.19 98 ALA A C 1
ATOM 785 O O . ALA A 1 98 ? 9.723 2.769 -2.771 1.00 95.19 98 ALA A O 1
ATOM 786 N N . PHE A 1 99 ? 9.608 2.498 -5.001 1.00 95.06 99 PHE A N 1
ATOM 787 C CA . PHE A 1 99 ? 8.195 2.128 -5.043 1.00 95.06 99 PHE A CA 1
ATOM 788 C C . PHE A 1 99 ? 7.915 0.840 -4.258 1.00 95.06 99 PHE A C 1
ATOM 790 O O . PHE A 1 99 ? 7.015 0.823 -3.424 1.00 95.06 99 PHE A O 1
ATOM 797 N N . ASN A 1 100 ? 8.709 -0.216 -4.461 1.00 95.19 100 ASN A N 1
ATOM 798 C CA . ASN A 1 100 ? 8.558 -1.475 -3.728 1.00 95.19 100 ASN A CA 1
ATOM 799 C C . ASN A 1 100 ? 8.709 -1.276 -2.211 1.00 95.19 100 ASN A C 1
ATOM 801 O O . ASN A 1 100 ? 7.925 -1.827 -1.440 1.00 95.19 100 ASN A O 1
ATOM 805 N N . HIS A 1 101 ? 9.677 -0.463 -1.772 1.00 94.81 101 HIS A N 1
ATOM 806 C CA . HIS A 1 101 ? 9.831 -0.116 -0.356 1.00 94.81 101 HIS A CA 1
ATOM 807 C C . HIS A 1 101 ? 8.631 0.658 0.189 1.00 94.81 101 HIS A C 1
ATOM 809 O O . HIS A 1 101 ? 8.158 0.350 1.281 1.00 94.81 101 HIS A O 1
ATOM 815 N N . MET A 1 102 ? 8.117 1.631 -0.565 1.00 94.88 102 MET A N 1
ATOM 816 C CA . MET A 1 102 ? 6.919 2.377 -0.187 1.00 94.88 102 MET A CA 1
ATOM 817 C C . MET A 1 102 ? 5.704 1.448 -0.066 1.00 94.88 102 MET A C 1
ATOM 819 O O . MET A 1 102 ? 5.027 1.481 0.955 1.00 94.88 102 MET A O 1
ATOM 823 N N . ALA A 1 103 ? 5.453 0.590 -1.059 1.00 93.12 103 ALA A N 1
ATOM 824 C CA . ALA A 1 103 ? 4.335 -0.354 -1.049 1.00 93.12 103 ALA A CA 1
ATOM 825 C C . ALA A 1 103 ? 4.422 -1.338 0.130 1.00 93.12 103 ALA A C 1
ATOM 827 O O . ALA A 1 103 ? 3.424 -1.581 0.807 1.00 93.12 103 ALA A O 1
ATOM 828 N N . ALA A 1 104 ? 5.621 -1.850 0.430 1.00 92.31 104 ALA A N 1
ATOM 829 C CA . ALA A 1 104 ? 5.854 -2.684 1.607 1.00 92.31 104 ALA A CA 1
ATOM 830 C C . ALA A 1 104 ? 5.613 -1.919 2.920 1.00 92.31 104 ALA A C 1
ATOM 832 O O . ALA A 1 104 ? 5.007 -2.463 3.838 1.00 92.31 104 ALA A O 1
ATOM 833 N N . GLY A 1 105 ? 6.037 -0.655 3.000 1.00 91.31 105 GLY A N 1
ATOM 834 C CA . GLY A 1 105 ? 5.774 0.206 4.153 1.00 91.31 105 GLY A CA 1
ATOM 835 C C . GLY A 1 105 ? 4.283 0.469 4.362 1.00 91.31 105 GLY A C 1
ATOM 836 O O . GLY A 1 105 ? 3.794 0.329 5.476 1.00 91.31 105 GLY A O 1
ATOM 837 N N . VAL A 1 106 ? 3.538 0.778 3.296 1.00 89.94 106 VAL A N 1
ATOM 838 C CA . VAL A 1 106 ? 2.075 0.958 3.355 1.00 89.94 106 VAL A CA 1
ATOM 839 C C . VAL A 1 106 ? 1.392 -0.315 3.851 1.00 89.94 106 VAL A C 1
ATOM 841 O O . VAL A 1 106 ? 0.535 -0.236 4.729 1.00 89.94 106 VAL A O 1
ATOM 844 N N . LYS A 1 107 ? 1.807 -1.483 3.345 1.00 87.94 107 LYS A N 1
ATOM 845 C CA . LYS A 1 107 ? 1.311 -2.773 3.831 1.00 87.94 107 LYS A CA 1
ATOM 846 C C . LYS A 1 107 ? 1.579 -2.953 5.324 1.00 87.94 107 LYS A C 1
ATOM 848 O O . LYS A 1 107 ? 0.657 -3.260 6.067 1.00 87.94 107 LYS A O 1
ATOM 853 N N . GLN A 1 108 ? 2.813 -2.707 5.764 1.00 88.06 108 GLN A N 1
ATOM 854 C CA . GLN A 1 108 ? 3.179 -2.840 7.171 1.00 88.06 108 GLN A CA 1
ATOM 855 C C . GLN A 1 108 ? 2.351 -1.908 8.063 1.00 88.06 108 GLN A C 1
ATOM 857 O O . GLN A 1 108 ? 1.865 -2.349 9.094 1.00 88.06 108 GLN A O 1
ATOM 862 N N . LEU A 1 109 ? 2.126 -0.651 7.661 1.00 86.19 109 LEU A N 1
ATOM 863 C CA . LEU A 1 109 ? 1.263 0.263 8.418 1.00 86.19 109 LEU A CA 1
ATOM 864 C C . LEU A 1 109 ? -0.179 -0.255 8.528 1.00 86.19 109 LEU A C 1
ATOM 866 O O . LEU A 1 109 ? -0.810 -0.080 9.570 1.00 86.19 109 LEU A O 1
ATOM 870 N N . ALA A 1 110 ? -0.711 -0.864 7.466 1.00 82.12 110 ALA A N 1
ATOM 871 C CA . ALA A 1 110 ? -2.044 -1.462 7.489 1.00 82.12 110 ALA A CA 1
ATOM 872 C C . ALA A 1 110 ? -2.106 -2.684 8.429 1.00 82.12 110 ALA A C 1
ATOM 874 O O . ALA A 1 110 ? -3.040 -2.803 9.231 1.00 82.12 110 ALA A O 1
ATOM 875 N N . ASP A 1 111 ? -1.084 -3.540 8.388 1.00 81.44 111 ASP A N 1
ATOM 876 C CA . ASP A 1 111 ? -0.955 -4.714 9.256 1.00 81.44 111 ASP A CA 1
ATOM 877 C C . ASP A 1 111 ? -0.784 -4.297 10.734 1.00 81.44 111 ASP A C 1
ATOM 879 O O . ASP A 1 111 ? -1.483 -4.803 11.614 1.00 81.44 111 ASP A O 1
ATOM 883 N N . ASP A 1 112 ? 0.062 -3.302 11.016 1.00 81.38 112 ASP A N 1
ATOM 884 C CA . ASP A 1 112 ? 0.298 -2.766 12.363 1.00 81.38 112 ASP A CA 1
ATOM 885 C C . ASP A 1 112 ? -0.966 -2.127 12.944 1.00 81.38 112 ASP A C 1
ATOM 887 O O . ASP A 1 112 ? -1.281 -2.321 14.121 1.00 81.38 112 ASP A O 1
ATOM 891 N N . ARG A 1 113 ? -1.741 -1.404 12.119 1.00 75.44 113 ARG A N 1
ATOM 892 C CA . ARG A 1 113 ? -3.037 -0.855 12.535 1.00 75.44 113 ARG A CA 1
ATOM 893 C C . ARG A 1 113 ? -3.955 -1.979 13.014 1.00 75.44 113 ARG A C 1
ATOM 895 O O . ARG A 1 113 ? -4.584 -1.822 14.052 1.00 75.44 113 ARG A O 1
ATOM 902 N N . THR A 1 114 ? -3.987 -3.110 12.309 1.00 70.12 114 THR A N 1
ATOM 903 C CA . THR A 1 114 ? -4.780 -4.292 12.693 1.00 70.12 114 THR A CA 1
ATOM 904 C C . THR A 1 114 ? -4.297 -4.902 14.010 1.00 70.12 114 THR A C 1
ATOM 906 O O . THR A 1 114 ? -5.099 -5.270 14.866 1.00 70.12 114 THR A O 1
ATOM 909 N N . LEU A 1 115 ? -2.984 -4.991 14.207 1.00 69.88 115 LEU A N 1
ATOM 910 C CA . LEU A 1 115 ? -2.409 -5.598 15.407 1.00 69.88 115 LEU A CA 1
ATOM 911 C C . LEU A 1 115 ? -2.657 -4.732 16.655 1.00 69.88 115 LEU A C 1
ATOM 913 O O . LEU A 1 115 ? -3.028 -5.250 17.711 1.00 69.88 115 LEU A O 1
ATOM 917 N N . LEU A 1 116 ? -2.558 -3.406 16.515 1.00 72.69 116 LEU A N 1
ATOM 918 C CA . LEU A 1 116 ? -2.916 -2.453 17.569 1.00 72.69 116 LEU A CA 1
ATOM 919 C C . LEU A 1 116 ? -4.410 -2.517 17.935 1.00 72.69 116 LEU A C 1
ATOM 921 O O . LEU A 1 116 ? -4.743 -2.367 19.110 1.00 72.69 116 LEU A O 1
ATOM 925 N N . MET A 1 117 ? -5.305 -2.793 16.977 1.00 71.12 117 MET A N 1
ATOM 926 C CA . MET A 1 117 ? -6.750 -2.923 17.238 1.00 71.12 117 MET A CA 1
ATOM 927 C C . MET A 1 117 ? -7.067 -4.023 18.253 1.00 71.12 117 MET A C 1
ATOM 929 O O . MET A 1 117 ? -7.860 -3.809 19.169 1.00 71.12 117 MET A O 1
ATOM 933 N N . ALA A 1 118 ? -6.442 -5.193 18.105 1.00 69.56 118 ALA A N 1
ATOM 934 C CA . ALA A 1 118 ? -6.690 -6.324 18.993 1.00 69.56 118 ALA A CA 1
ATOM 935 C C . ALA A 1 118 ? -6.099 -6.095 20.394 1.00 69.56 118 ALA A C 1
ATOM 937 O O . ALA A 1 118 ? -6.741 -6.414 21.395 1.00 69.56 118 ALA A O 1
ATOM 938 N N . GLY A 1 119 ? -4.899 -5.510 20.466 1.00 76.25 119 GLY A N 1
ATOM 939 C CA . GLY A 1 119 ? -4.210 -5.264 21.734 1.00 76.25 119 GLY A CA 1
ATOM 940 C C . GLY A 1 119 ? -4.909 -4.219 22.604 1.00 76.25 119 GLY A C 1
ATOM 941 O O . GLY A 1 119 ? -5.179 -4.469 23.775 1.00 76.25 119 GLY A O 1
ATOM 942 N N . VAL A 1 120 ? -5.276 -3.070 22.026 1.00 82.00 120 VAL A N 1
ATOM 943 C CA . VAL A 1 120 ? -5.841 -1.953 22.803 1.00 82.00 120 VAL A CA 1
ATOM 944 C C . VAL A 1 120 ? -7.221 -2.295 23.372 1.00 82.00 120 VAL A C 1
ATOM 946 O O . VAL A 1 120 ? -7.487 -1.995 24.532 1.00 82.00 120 VAL A O 1
ATOM 949 N N . SER A 1 121 ? -8.095 -2.960 22.607 1.00 81.88 121 SER A N 1
ATOM 950 C CA . SER A 1 121 ? -9.420 -3.362 23.111 1.00 81.88 121 SER A CA 1
ATOM 951 C C . SER A 1 121 ? -9.315 -4.332 24.292 1.00 81.88 121 SER A C 1
ATOM 953 O O . SER A 1 121 ? -9.991 -4.160 25.310 1.00 81.88 121 SER A O 1
ATOM 955 N N . HIS A 1 122 ? -8.416 -5.315 24.194 1.00 84.19 122 HIS A N 1
ATOM 956 C CA . HIS A 1 122 ? -8.165 -6.267 25.272 1.00 84.19 122 HIS A CA 1
ATOM 957 C C . HIS A 1 122 ? -7.653 -5.569 26.546 1.00 84.19 122 HIS A C 1
ATOM 959 O O . HIS A 1 122 ? -8.132 -5.834 27.657 1.00 84.19 122 HIS A O 1
ATOM 965 N N . ASP A 1 123 ? -6.726 -4.626 26.381 1.00 87.56 123 ASP A N 1
ATOM 966 C CA . ASP A 1 123 ? -6.124 -3.895 27.493 1.00 87.56 123 ASP A CA 1
ATOM 967 C C . ASP A 1 123 ? -7.092 -2.902 28.148 1.00 87.56 123 ASP A C 1
ATOM 969 O O . ASP A 1 123 ? -6.967 -2.650 29.344 1.00 87.56 123 ASP A O 1
ATOM 973 N N . LEU A 1 124 ? -8.099 -2.397 27.421 1.00 88.31 124 LEU A N 1
ATOM 974 C CA . LEU A 1 124 ? -9.180 -1.564 27.969 1.00 88.31 124 LEU A CA 1
ATOM 975 C C . LEU A 1 124 ? -10.252 -2.380 28.710 1.00 88.31 124 LEU A C 1
ATOM 977 O O . LEU A 1 124 ? -10.777 -1.931 29.730 1.00 88.31 124 LEU A O 1
ATOM 981 N N . ARG A 1 125 ? -10.551 -3.607 28.265 1.00 87.25 125 ARG A N 1
ATOM 982 C CA . ARG A 1 125 ? -11.551 -4.473 28.919 1.00 87.25 125 ARG A CA 1
ATOM 983 C C . ARG A 1 125 ? -11.115 -4.931 30.314 1.00 87.25 125 ARG A C 1
ATOM 985 O O . ARG A 1 125 ? -11.949 -5.106 31.206 1.00 87.25 125 ARG A O 1
ATOM 992 N N . THR A 1 126 ? -9.810 -5.089 30.528 1.00 91.19 126 THR A N 1
ATOM 993 C CA . THR A 1 126 ? -9.235 -5.526 31.809 1.00 91.19 126 THR A CA 1
ATOM 994 C C . THR A 1 126 ? -9.518 -4.551 32.969 1.00 91.19 126 THR A C 1
ATOM 996 O O . THR A 1 126 ? -10.072 -4.992 33.981 1.00 91.19 126 THR A O 1
ATOM 999 N N . PRO A 1 127 ? -9.185 -3.244 32.888 1.00 93.31 127 PRO A N 1
ATOM 1000 C CA . PRO A 1 127 ? -9.515 -2.288 33.939 1.00 93.31 127 PRO A CA 1
ATOM 1001 C C . PRO A 1 127 ? -11.025 -2.072 34.081 1.00 93.31 127 PRO A C 1
ATOM 1003 O O . PRO A 1 127 ? -11.488 -1.992 35.213 1.00 93.31 127 PRO A O 1
ATOM 1006 N N . LEU A 1 128 ? -11.806 -2.069 32.992 1.00 91.75 128 LEU A N 1
ATOM 1007 C CA . LEU A 1 128 ? -13.272 -1.950 33.070 1.00 91.75 128 LEU A CA 1
ATOM 1008 C C . LEU A 1 128 ? -13.899 -3.099 33.869 1.00 91.75 128 LEU A C 1
ATOM 1010 O O . LEU A 1 128 ? -14.711 -2.866 34.761 1.00 91.75 128 LEU A O 1
ATOM 1014 N N . THR A 1 129 ? -13.453 -4.334 33.625 1.00 91.81 129 THR A N 1
ATOM 1015 C CA . THR A 1 129 ? -13.892 -5.504 34.405 1.00 91.81 129 THR A CA 1
ATOM 1016 C C . THR A 1 129 ? -13.525 -5.369 35.883 1.00 91.81 129 THR A C 1
ATOM 1018 O O . THR A 1 129 ? -14.312 -5.743 36.748 1.00 91.81 129 THR A O 1
ATOM 1021 N N . ARG A 1 130 ? -12.348 -4.809 36.201 1.00 94.56 130 ARG A N 1
ATOM 1022 C CA . ARG A 1 130 ? -11.953 -4.559 37.598 1.00 94.56 130 ARG A CA 1
ATOM 1023 C C . ARG A 1 130 ? -12.819 -3.497 38.267 1.00 94.56 130 ARG A C 1
ATOM 1025 O O . ARG A 1 130 ? -13.155 -3.677 39.430 1.00 94.56 130 ARG A O 1
ATOM 1032 N N . ILE A 1 131 ? -13.172 -2.421 37.559 1.00 93.06 131 ILE A N 1
ATOM 1033 C CA . ILE A 1 131 ? -14.070 -1.386 38.091 1.00 93.06 131 ILE A CA 1
ATOM 1034 C C . ILE A 1 131 ? -15.453 -1.993 38.337 1.00 93.06 131 ILE A C 1
ATOM 1036 O O . ILE A 1 131 ? -15.981 -1.814 39.426 1.00 93.06 131 ILE A O 1
ATOM 1040 N N . ARG A 1 132 ? -15.978 -2.796 37.401 1.00 92.00 132 ARG A N 1
ATOM 1041 C CA . ARG A 1 132 ? -17.238 -3.533 37.591 1.00 92.00 132 ARG A CA 1
ATOM 1042 C C . ARG A 1 132 ? -17.180 -4.468 38.800 1.00 92.00 132 ARG A C 1
ATOM 1044 O O . ARG A 1 132 ? -18.103 -4.516 39.589 1.00 92.00 132 ARG A O 1
ATOM 1051 N N . LEU A 1 133 ? -16.081 -5.192 39.005 1.00 93.31 133 LEU A N 1
ATOM 1052 C CA . LEU A 1 133 ? -15.944 -6.032 40.200 1.00 93.31 133 LEU A CA 1
ATOM 1053 C C . LEU A 1 133 ? -15.893 -5.196 41.493 1.00 93.31 133 LEU A C 1
ATOM 1055 O O . LEU A 1 133 ? -16.385 -5.633 42.526 1.00 93.31 133 LEU A O 1
ATOM 1059 N N . ALA A 1 134 ? -15.295 -4.002 41.444 1.00 92.56 134 ALA A N 1
ATOM 1060 C CA . ALA A 1 134 ? -15.232 -3.099 42.588 1.00 92.56 134 ALA A CA 1
ATOM 1061 C C . ALA A 1 134 ? -16.599 -2.477 42.920 1.00 92.56 134 ALA A C 1
ATOM 1063 O O . ALA A 1 134 ? -16.893 -2.301 44.101 1.00 92.56 134 ALA A O 1
ATOM 1064 N N . THR A 1 135 ? -17.439 -2.184 41.920 1.00 93.06 135 THR A N 1
ATOM 1065 C CA . THR A 1 135 ? -18.803 -1.672 42.137 1.00 93.06 135 THR A CA 1
ATOM 1066 C C . THR A 1 135 ? -19.709 -2.715 42.785 1.00 93.06 135 THR A C 1
ATOM 1068 O O . THR A 1 135 ? -20.486 -2.366 43.666 1.00 93.06 135 THR A O 1
ATOM 1071 N N . GLU A 1 136 ? -19.539 -4.000 42.460 1.00 90.75 136 GLU A N 1
ATOM 1072 C CA . GLU A 1 136 ? -20.241 -5.115 43.128 1.00 90.75 136 GLU A CA 1
ATOM 1073 C C . GLU A 1 136 ? -19.880 -5.258 44.622 1.00 90.75 136 GLU A C 1
ATOM 1075 O O . GLU A 1 136 ? -20.589 -5.916 45.379 1.00 90.75 136 GLU A O 1
ATOM 1080 N N . MET A 1 137 ? -18.767 -4.661 45.068 1.00 91.31 137 MET A N 1
ATOM 1081 C CA . MET A 1 137 ? -18.334 -4.666 46.472 1.00 91.31 137 MET A CA 1
ATOM 1082 C C . MET A 1 137 ? -18.753 -3.402 47.243 1.00 91.31 137 MET A C 1
ATOM 1084 O O . MET A 1 137 ? -18.409 -3.274 48.422 1.00 91.31 137 MET A O 1
ATOM 1088 N N . MET A 1 138 ? -19.442 -2.453 46.600 1.00 91.44 138 MET A N 1
ATOM 1089 C CA . MET A 1 138 ? -19.927 -1.230 47.247 1.00 91.44 138 MET A CA 1
ATOM 1090 C C . MET A 1 138 ? -21.077 -1.540 48.219 1.00 91.44 138 MET A C 1
ATOM 1092 O O . MET A 1 138 ? -21.820 -2.503 48.043 1.00 91.44 138 MET A O 1
ATOM 1096 N N . GLY A 1 139 ? -21.205 -0.741 49.283 1.00 87.88 139 GLY A N 1
ATOM 1097 C CA . GLY A 1 139 ? -22.270 -0.915 50.276 1.00 87.88 139 GLY A CA 1
ATOM 1098 C C . GLY A 1 139 ? -23.652 -0.553 49.720 1.00 87.88 139 GLY A C 1
ATOM 1099 O O . GLY A 1 139 ? -23.756 0.239 48.788 1.00 87.88 139 GLY A O 1
ATOM 1100 N N . GLU A 1 140 ? -24.723 -1.085 50.324 1.00 84.12 140 GLU A N 1
ATOM 1101 C CA . GLU A 1 140 ? -26.110 -0.846 49.872 1.00 84.12 140 GLU A CA 1
ATOM 1102 C C . GLU A 1 140 ? -26.492 0.647 49.833 1.00 84.12 140 GLU A C 1
ATOM 1104 O O . GLU A 1 140 ? -27.270 1.060 48.974 1.00 84.12 140 GLU A O 1
ATOM 1109 N N . GLU A 1 141 ? -25.911 1.472 50.712 1.00 87.81 141 GLU A N 1
ATOM 1110 C CA . GLU A 1 141 ? -26.126 2.929 50.744 1.00 87.81 141 GLU A CA 1
ATOM 1111 C C . GLU A 1 141 ? -25.642 3.636 49.459 1.00 87.81 141 GLU A C 1
ATOM 1113 O O . GLU A 1 141 ? -26.213 4.654 49.062 1.00 87.81 141 GLU A O 1
ATOM 1118 N N . ASP A 1 142 ? -24.656 3.057 48.765 1.00 91.38 142 ASP A N 1
ATOM 1119 C CA . ASP A 1 142 ? -24.069 3.578 47.525 1.00 91.38 142 ASP A CA 1
ATOM 1120 C C . ASP A 1 142 ? -24.570 2.839 46.267 1.00 91.38 142 ASP A C 1
ATOM 1122 O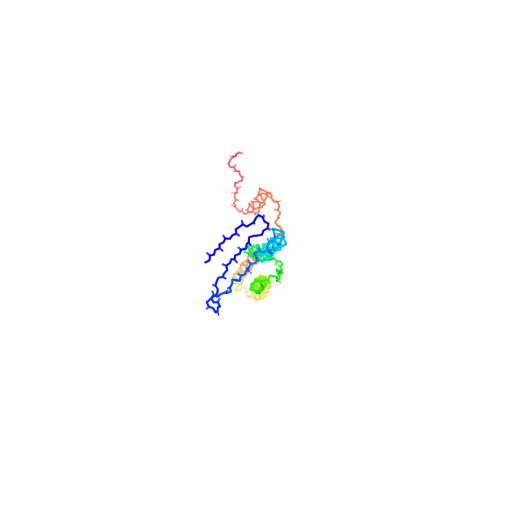 O . ASP A 1 142 ? -24.023 3.022 45.176 1.00 91.38 142 ASP A O 1
ATOM 1126 N N . GLY A 1 143 ? -25.621 2.017 46.374 1.00 87.94 143 GLY A N 1
ATOM 1127 C CA . GLY A 1 143 ? -26.111 1.187 45.264 1.00 87.94 143 GLY A CA 1
ATOM 1128 C C . GLY A 1 143 ? -26.459 1.981 43.995 1.00 87.94 143 GLY A C 1
ATOM 1129 O O . GLY A 1 143 ? -26.161 1.545 42.886 1.00 87.94 143 GLY A O 1
ATOM 1130 N N . TYR A 1 144 ? -26.992 3.199 44.143 1.00 89.81 144 TYR A N 1
ATOM 1131 C CA . TYR A 1 144 ? -27.290 4.082 43.007 1.00 89.81 144 TYR A CA 1
ATOM 1132 C C . TYR A 1 144 ? -26.025 4.557 42.265 1.00 89.81 144 TYR A C 1
ATOM 1134 O O . TYR A 1 144 ? -26.061 4.748 41.048 1.00 89.81 144 TYR A O 1
ATOM 1142 N N . LEU A 1 145 ? -24.901 4.735 42.975 1.00 91.00 145 LEU A N 1
ATOM 1143 C CA . LEU A 1 145 ? -23.607 5.072 42.370 1.00 91.00 145 LEU A CA 1
ATOM 1144 C C . LEU A 1 145 ? -23.039 3.862 41.633 1.00 91.00 145 LEU A C 1
ATOM 1146 O O . LEU A 1 145 ? -22.582 4.007 40.502 1.00 91.00 145 LEU A O 1
ATOM 1150 N N . ALA A 1 146 ? -23.102 2.678 42.250 1.00 92.06 146 ALA A N 1
ATOM 1151 C CA . ALA A 1 146 ? -22.662 1.430 41.630 1.00 92.06 146 ALA A CA 1
ATOM 1152 C C . ALA A 1 146 ? -23.417 1.159 40.318 1.00 92.06 146 ALA A C 1
ATOM 1154 O O . ALA A 1 146 ? -22.798 0.835 39.305 1.00 92.06 146 ALA A O 1
ATOM 1155 N N . GLU A 1 147 ? -24.735 1.370 40.305 1.00 91.69 147 GLU A N 1
ATOM 1156 C CA . GLU A 1 147 ? -25.563 1.183 39.113 1.00 91.69 147 GLU A CA 1
ATOM 1157 C C . GLU A 1 147 ? -25.269 2.219 38.019 1.00 91.69 147 GLU A C 1
ATOM 1159 O O . GLU A 1 147 ? -25.140 1.857 36.848 1.00 91.69 147 GLU A O 1
ATOM 1164 N N . SER A 1 148 ? -25.054 3.489 38.386 1.00 93.75 148 SER A N 1
ATOM 1165 C CA . SER A 1 148 ? -24.620 4.519 37.432 1.00 93.75 148 SER A CA 1
ATOM 1166 C C . SER A 1 148 ? -23.262 4.184 36.805 1.00 93.75 148 SER A C 1
ATOM 1168 O O . SER A 1 148 ? -23.118 4.262 35.588 1.00 93.75 148 SER A O 1
ATOM 1170 N N . ILE A 1 149 ? -22.279 3.763 37.608 1.00 92.62 149 ILE A N 1
ATOM 1171 C CA . ILE A 1 149 ? -20.944 3.390 37.113 1.00 92.62 149 ILE A CA 1
ATOM 1172 C C . ILE A 1 149 ? -21.029 2.159 36.203 1.00 92.62 149 ILE A C 1
ATOM 1174 O O . ILE A 1 149 ? -20.372 2.111 35.165 1.00 92.62 149 ILE A O 1
ATOM 1178 N N . ASN A 1 150 ? -21.844 1.163 36.560 1.00 92.94 150 ASN A N 1
ATOM 1179 C CA . ASN A 1 150 ? -22.043 -0.023 35.727 1.00 92.94 150 ASN A CA 1
ATOM 1180 C C . ASN A 1 150 ? -22.640 0.334 34.360 1.00 92.94 150 ASN A C 1
ATOM 1182 O O . ASN A 1 150 ? -22.195 -0.209 33.347 1.00 92.94 150 ASN A O 1
ATOM 1186 N N . LYS A 1 151 ? -23.574 1.290 34.316 1.00 93.06 151 LYS A N 1
ATOM 1187 C CA . LYS A 1 151 ? -24.136 1.804 33.064 1.00 93.06 151 LYS A CA 1
ATOM 1188 C C . LYS A 1 151 ? -23.082 2.509 32.201 1.00 93.06 151 LYS A C 1
ATOM 1190 O O . LYS A 1 151 ? -22.994 2.228 31.009 1.00 93.06 151 LYS A O 1
ATOM 1195 N N . ASP A 1 152 ? -22.237 3.348 32.801 1.00 94.38 152 ASP A N 1
ATOM 1196 C CA . ASP A 1 152 ? -21.141 4.022 32.085 1.00 94.38 152 ASP A CA 1
ATOM 1197 C C . ASP A 1 152 ? -20.118 3.011 31.525 1.00 94.38 152 ASP A C 1
ATOM 1199 O O . ASP A 1 152 ? -19.593 3.180 30.421 1.00 94.38 152 ASP A O 1
ATOM 1203 N N . ILE A 1 153 ? -19.842 1.924 32.259 1.00 93.56 153 ILE A N 1
ATOM 1204 C CA . ILE A 1 153 ? -18.988 0.820 31.789 1.00 93.56 153 ILE A CA 1
ATOM 1205 C C . ILE A 1 153 ? -19.614 0.112 30.580 1.00 93.56 153 ILE A C 1
ATOM 1207 O O . ILE A 1 153 ? -18.894 -0.249 29.646 1.00 93.56 153 ILE A O 1
ATOM 1211 N N . GLU A 1 154 ? -20.928 -0.113 30.583 1.00 92.25 154 GLU A N 1
ATOM 1212 C CA . GLU A 1 154 ? -21.641 -0.713 29.449 1.00 92.25 154 GLU A CA 1
ATOM 1213 C C . GLU A 1 154 ? -21.590 0.186 28.212 1.00 92.25 154 GLU A C 1
ATOM 1215 O O . GLU A 1 154 ? -21.276 -0.297 27.124 1.00 92.25 154 GLU A O 1
ATOM 1220 N N . GLU A 1 155 ? -21.767 1.496 28.383 1.00 93.50 155 GLU A N 1
ATOM 1221 C CA . GLU A 1 155 ? -21.624 2.467 27.295 1.00 93.50 155 GLU A CA 1
ATOM 1222 C C . GLU A 1 155 ? -20.188 2.503 26.746 1.00 93.50 155 GLU A C 1
ATOM 1224 O O . GLU A 1 155 ? -19.978 2.459 25.532 1.00 93.50 155 GLU A O 1
ATOM 1229 N N . CYS A 1 156 ? -19.176 2.475 27.619 1.00 92.31 156 CYS A N 1
ATOM 1230 C CA . CYS A 1 156 ? -17.775 2.392 27.200 1.00 92.31 156 CYS A CA 1
ATOM 1231 C C . CYS A 1 156 ? -17.484 1.111 26.403 1.00 92.31 156 CYS A C 1
ATOM 1233 O O . CYS A 1 156 ? -16.784 1.167 25.391 1.00 92.31 156 CYS A O 1
ATOM 1235 N N . ASN A 1 157 ? -18.018 -0.040 26.829 1.00 90.56 157 ASN A N 1
ATOM 1236 C CA . ASN A 1 157 ? -17.868 -1.295 26.088 1.00 90.56 157 ASN A CA 1
ATOM 1237 C C . ASN A 1 157 ? -18.544 -1.224 24.714 1.00 90.56 157 ASN A C 1
ATOM 1239 O O . ASN A 1 157 ? -17.924 -1.629 23.733 1.00 90.56 157 ASN A O 1
ATOM 1243 N N . ALA A 1 158 ? -19.749 -0.652 24.624 1.00 90.62 158 ALA A N 1
ATOM 1244 C CA . ALA A 1 158 ? -20.453 -0.473 23.355 1.00 90.62 158 ALA A CA 1
ATOM 1245 C C . ALA A 1 158 ? -19.663 0.416 22.376 1.00 90.62 158 ALA A C 1
ATOM 1247 O O . ALA A 1 158 ? -19.519 0.075 21.202 1.00 90.62 158 ALA A O 1
ATOM 1248 N N . ILE A 1 159 ? -19.073 1.517 22.859 1.00 90.19 159 ILE A N 1
ATOM 1249 C CA . ILE A 1 159 ? -18.215 2.395 22.044 1.00 90.19 159 ILE A CA 1
ATOM 1250 C C . ILE A 1 159 ? -16.964 1.647 21.561 1.00 90.19 159 ILE A C 1
ATOM 1252 O O . ILE A 1 159 ? -16.575 1.773 20.398 1.00 90.19 159 ILE A O 1
ATOM 1256 N N . ILE A 1 160 ? -16.323 0.863 22.437 1.00 88.50 160 ILE A N 1
ATOM 1257 C CA . ILE A 1 160 ? -15.148 0.057 22.074 1.00 88.50 160 ILE A CA 1
ATOM 1258 C C . ILE A 1 160 ? -15.519 -0.968 20.998 1.00 88.50 160 ILE A C 1
ATOM 1260 O O . ILE A 1 160 ? -14.781 -1.108 20.026 1.00 88.50 160 ILE A O 1
ATOM 1264 N N . GLU A 1 161 ? -16.645 -1.665 21.142 1.00 86.12 161 GLU A N 1
ATOM 1265 C CA . GLU A 1 161 ? -17.120 -2.646 20.160 1.00 86.12 161 GLU A CA 1
ATOM 1266 C C . GLU A 1 161 ? -17.409 -1.995 18.808 1.00 86.12 161 GLU A C 1
ATOM 1268 O O . GLU A 1 161 ? -16.852 -2.429 17.800 1.00 86.12 161 GLU A O 1
ATOM 1273 N N . GLN A 1 162 ? -18.142 -0.879 18.785 1.00 86.69 162 GLN A N 1
ATOM 1274 C CA . GLN A 1 162 ? -18.420 -0.138 17.554 1.00 86.69 162 GLN A CA 1
ATOM 1275 C C . GLN A 1 162 ? -17.137 0.349 16.863 1.00 86.69 162 GLN A C 1
ATOM 1277 O O . GLN A 1 162 ? -17.021 0.307 15.636 1.00 86.69 162 GLN A O 1
ATOM 1282 N N . PHE A 1 163 ? -16.150 0.805 17.638 1.00 83.94 163 PHE A N 1
ATOM 1283 C CA . PHE A 1 163 ? -14.857 1.215 17.100 1.00 83.94 163 PHE A CA 1
ATOM 1284 C C . PHE A 1 163 ? -14.089 0.034 16.495 1.00 83.94 163 PHE A C 1
ATOM 1286 O O . PHE A 1 163 ? -13.511 0.167 15.415 1.00 83.94 163 PHE A O 1
ATOM 1293 N N . ILE A 1 164 ? -14.101 -1.130 17.151 1.00 81.81 164 ILE A N 1
ATOM 1294 C CA . ILE A 1 164 ? -13.467 -2.348 16.632 1.00 81.81 164 ILE A CA 1
ATOM 1295 C C . ILE A 1 164 ? -14.163 -2.840 15.363 1.00 81.81 164 ILE A C 1
ATOM 1297 O O . ILE A 1 164 ? -13.473 -3.195 14.406 1.00 81.81 164 ILE A O 1
ATOM 1301 N N . ASP A 1 165 ? -15.491 -2.798 15.313 1.00 80.69 165 ASP A N 1
ATOM 1302 C CA . ASP A 1 165 ? -16.256 -3.174 14.126 1.00 80.69 165 ASP A CA 1
ATOM 1303 C C . ASP A 1 165 ? -15.976 -2.228 12.954 1.00 80.69 165 ASP A C 1
ATOM 1305 O O . ASP A 1 165 ? -15.650 -2.688 11.860 1.00 80.69 165 ASP A O 1
ATOM 1309 N N . TYR A 1 166 ? -15.972 -0.910 13.186 1.00 79.12 166 TYR A N 1
ATOM 1310 C CA . TYR A 1 166 ? -15.591 0.076 12.168 1.00 79.12 166 TYR A CA 1
ATOM 1311 C C . TYR A 1 166 ? -14.190 -0.184 11.606 1.00 79.12 166 TYR A C 1
ATOM 1313 O O . TYR A 1 166 ? -13.955 -0.086 10.400 1.00 79.12 166 TYR A O 1
ATOM 1321 N N . LEU A 1 167 ? -13.243 -0.520 12.479 1.00 74.44 167 LEU A N 1
ATOM 1322 C CA . LEU A 1 167 ? -11.876 -0.798 12.072 1.00 74.44 167 LEU A CA 1
ATOM 1323 C C . LEU A 1 167 ? -11.723 -2.146 11.345 1.00 74.44 167 LEU A C 1
ATOM 1325 O O . LEU A 1 167 ? -10.875 -2.249 10.456 1.00 74.44 167 LEU A O 1
ATOM 1329 N N . ARG A 1 168 ? -12.560 -3.146 11.655 1.00 70.50 168 ARG A N 1
ATOM 1330 C CA . ARG A 1 168 ? -12.599 -4.443 10.959 1.00 70.50 168 ARG A CA 1
ATOM 1331 C C . ARG A 1 168 ? -13.129 -4.327 9.529 1.00 70.50 168 ARG A C 1
ATOM 1333 O O . ARG A 1 168 ? -12.664 -5.066 8.667 1.00 70.50 168 ARG A O 1
ATOM 1340 N N . THR A 1 169 ? -14.007 -3.364 9.247 1.00 66.25 169 THR A N 1
ATOM 1341 C CA . THR A 1 169 ? -14.553 -3.090 7.900 1.00 66.25 169 THR A CA 1
ATOM 1342 C C . THR A 1 169 ? -13.476 -2.758 6.852 1.00 66.25 169 THR A C 1
ATOM 1344 O O . THR A 1 169 ? -13.736 -2.827 5.655 1.00 66.25 169 THR A O 1
ATOM 1347 N N . GLY A 1 170 ? -12.246 -2.431 7.271 1.00 59.34 170 GLY A N 1
ATOM 1348 C CA . GLY A 1 170 ? -11.100 -2.238 6.376 1.00 59.34 170 GLY A CA 1
ATOM 1349 C C . GLY A 1 170 ? -10.383 -3.520 5.931 1.00 59.34 170 GLY A C 1
ATOM 1350 O O . GLY A 1 170 ? -9.484 -3.431 5.096 1.00 59.34 170 GLY A O 1
ATOM 1351 N N . GLN A 1 171 ? -10.727 -4.692 6.476 1.00 58.59 171 GLN A N 1
ATOM 1352 C CA . GLN A 1 171 ? -10.196 -5.965 5.988 1.00 58.59 171 GLN A CA 1
ATOM 1353 C C . GLN A 1 171 ? -10.992 -6.411 4.762 1.00 58.59 171 GLN A C 1
ATOM 1355 O O . GLN A 1 171 ? -12.219 -6.450 4.811 1.00 58.59 171 GLN A O 1
ATOM 1360 N N . GLU A 1 172 ? -10.289 -6.722 3.668 1.00 57.28 172 GLU A N 1
ATOM 1361 C CA . GLU A 1 172 ? -10.867 -7.179 2.400 1.00 57.28 172 GLU A CA 1
ATOM 1362 C C . GLU A 1 172 ? -11.732 -8.431 2.622 1.00 57.28 172 GLU A C 1
ATOM 1364 O O . GLU A 1 172 ? -11.255 -9.564 2.560 1.00 57.28 172 GLU A O 1
ATOM 1369 N N . MET A 1 173 ? -13.028 -8.239 2.870 1.00 59.47 173 MET A N 1
ATOM 1370 C CA . MET A 1 173 ? -14.003 -9.285 2.609 1.00 59.47 173 MET A CA 1
ATOM 1371 C C . MET A 1 173 ? -14.099 -9.432 1.086 1.00 59.47 173 MET A C 1
ATOM 1373 O O . MET A 1 173 ? -14.171 -8.415 0.385 1.00 59.47 173 MET A O 1
ATOM 1377 N N . PRO A 1 174 ? -14.048 -10.661 0.544 1.00 64.31 174 PRO A N 1
ATOM 1378 C CA . PRO A 1 174 ? -14.203 -10.861 -0.886 1.00 64.31 174 PRO A CA 1
ATOM 1379 C C . PRO A 1 174 ? -15.511 -10.212 -1.348 1.00 64.31 174 PRO A C 1
ATOM 1381 O O . PRO A 1 174 ? -16.572 -10.448 -0.777 1.00 64.31 174 PRO A O 1
ATOM 1384 N N . MET A 1 175 ? -15.418 -9.351 -2.362 1.00 73.06 175 MET A N 1
ATOM 1385 C CA . MET A 1 175 ? -16.592 -8.723 -2.963 1.00 73.06 175 MET A CA 1
ATOM 1386 C C . MET A 1 175 ? -17.408 -9.798 -3.678 1.00 73.06 175 MET A C 1
ATOM 1388 O O . MET A 1 175 ? -16.948 -10.377 -4.665 1.00 73.06 175 MET A O 1
ATOM 1392 N N . GLU A 1 176 ? -18.619 -10.041 -3.193 1.00 81.19 176 GLU A N 1
ATOM 1393 C CA . GLU A 1 176 ? -19.561 -10.986 -3.784 1.00 81.19 176 GLU A CA 1
ATOM 1394 C C . GLU A 1 176 ? -20.716 -10.247 -4.472 1.00 81.19 176 GLU A C 1
ATOM 1396 O O . GLU A 1 176 ? -21.063 -9.115 -4.131 1.00 81.19 176 GLU A O 1
ATOM 1401 N N . MET A 1 177 ? -21.303 -10.883 -5.488 1.00 83.88 177 MET A N 1
ATOM 1402 C CA . MET A 1 177 ? -22.530 -10.385 -6.112 1.00 83.88 177 MET A CA 1
ATOM 1403 C C . MET A 1 177 ? -23.687 -10.599 -5.134 1.00 83.88 177 MET A C 1
ATOM 1405 O O . MET A 1 177 ? -24.075 -11.739 -4.892 1.00 83.88 177 MET A O 1
ATOM 1409 N N . ALA A 1 178 ? -24.232 -9.510 -4.594 1.00 85.00 178 ALA A N 1
ATOM 1410 C CA . ALA A 1 178 ? -25.340 -9.534 -3.644 1.00 85.00 178 ALA A CA 1
ATOM 1411 C C . ALA A 1 178 ? -26.567 -8.792 -4.196 1.00 85.00 178 ALA A C 1
ATOM 1413 O O . ALA A 1 178 ? -26.436 -7.808 -4.930 1.00 85.00 178 ALA A O 1
ATOM 1414 N N . ASP A 1 179 ? -27.759 -9.265 -3.831 1.00 89.00 179 ASP A N 1
ATOM 1415 C CA . ASP A 1 179 ? -29.016 -8.568 -4.105 1.00 89.00 179 ASP A CA 1
ATOM 1416 C C . ASP A 1 179 ? -29.197 -7.423 -3.099 1.00 89.00 179 ASP A C 1
ATOM 1418 O O . ASP A 1 179 ? -29.286 -7.645 -1.890 1.00 89.00 179 ASP A O 1
ATOM 1422 N N . LEU A 1 180 ? -29.265 -6.190 -3.607 1.00 86.56 180 LEU A N 1
ATOM 1423 C CA . LEU A 1 180 ? -29.448 -4.994 -2.790 1.00 86.56 180 LEU A CA 1
ATOM 1424 C C . LEU A 1 180 ? -30.752 -5.050 -1.982 1.00 86.56 180 LEU A C 1
ATOM 1426 O O . LEU A 1 180 ? -30.774 -4.605 -0.837 1.00 86.56 180 LEU A O 1
ATOM 1430 N N . ASN A 1 181 ? -31.818 -5.625 -2.545 1.00 88.00 181 ASN A N 1
ATOM 1431 C CA . ASN A 1 181 ? -33.108 -5.723 -1.868 1.00 88.00 181 ASN A CA 1
ATOM 1432 C C . ASN A 1 181 ? -33.049 -6.713 -0.700 1.00 88.00 181 ASN A C 1
ATOM 1434 O O . ASN A 1 181 ? -33.681 -6.477 0.327 1.00 88.00 181 ASN A O 1
ATOM 1438 N N . ALA A 1 182 ? -32.262 -7.786 -0.828 1.00 86.62 182 ALA A N 1
ATOM 1439 C CA . ALA A 1 182 ? -32.049 -8.744 0.253 1.00 86.62 182 ALA A CA 1
ATOM 1440 C C . ALA A 1 182 ? -31.286 -8.105 1.424 1.00 86.62 182 ALA A C 1
ATOM 1442 O O . ALA A 1 182 ? -31.721 -8.213 2.568 1.00 86.62 182 ALA A O 1
ATOM 1443 N N . VAL A 1 183 ? -30.210 -7.363 1.133 1.00 87.06 183 VAL A N 1
ATOM 1444 C CA . VAL A 1 183 ? -29.426 -6.645 2.155 1.00 87.06 183 VAL A CA 1
ATOM 1445 C C . VAL A 1 183 ? -30.272 -5.572 2.848 1.00 87.06 183 VAL A C 1
ATOM 1447 O O . VAL A 1 183 ? -30.255 -5.459 4.071 1.00 87.06 183 VAL A O 1
ATOM 1450 N N . LEU A 1 184 ? -31.051 -4.799 2.084 1.00 86.31 184 LEU A N 1
ATOM 1451 C CA . LEU A 1 184 ? -31.974 -3.809 2.647 1.00 86.31 184 LEU A CA 1
ATOM 1452 C C . LEU A 1 184 ? -33.036 -4.469 3.535 1.00 86.31 184 LEU A C 1
ATOM 1454 O O . LEU A 1 184 ? -33.322 -3.957 4.614 1.00 86.31 184 LEU A O 1
ATOM 1458 N N . GLY A 1 185 ? -33.583 -5.611 3.114 1.00 85.00 185 GLY A N 1
ATOM 1459 C CA . GLY A 1 185 ? -34.548 -6.380 3.897 1.00 85.00 185 GLY A CA 1
ATOM 1460 C C . GLY A 1 185 ? -33.985 -6.858 5.236 1.00 85.00 185 GLY A C 1
ATOM 1461 O O . GLY A 1 185 ? -34.667 -6.735 6.251 1.00 85.00 185 GLY A O 1
ATOM 1462 N N . GLU A 1 186 ? -32.738 -7.338 5.268 1.00 84.25 186 GLU A N 1
ATOM 1463 C CA . GLU A 1 186 ? -32.067 -7.730 6.516 1.00 84.25 186 GLU A CA 1
ATOM 1464 C C . GLU A 1 186 ? -31.881 -6.548 7.475 1.00 84.25 186 GLU A C 1
ATOM 1466 O O . GLU A 1 186 ? -32.172 -6.671 8.665 1.00 84.25 186 GLU A O 1
ATOM 1471 N N . VAL A 1 187 ? -31.456 -5.386 6.970 1.00 85.69 187 VAL A N 1
ATOM 1472 C CA . VAL A 1 187 ? -31.275 -4.180 7.798 1.00 85.69 187 VAL A CA 1
ATOM 1473 C C . VAL A 1 187 ? -32.613 -3.683 8.350 1.00 85.69 187 VAL A C 1
ATOM 1475 O O . VAL A 1 187 ? -32.713 -3.350 9.530 1.00 85.69 187 VAL A O 1
ATOM 1478 N N . VAL A 1 188 ? -33.665 -3.671 7.527 1.00 85.38 188 VAL A N 1
ATOM 1479 C CA . VAL A 1 188 ? -35.011 -3.284 7.972 1.00 85.38 188 VAL A CA 1
ATOM 1480 C C . VAL A 1 188 ? -35.550 -4.269 9.011 1.00 85.38 188 VAL A C 1
ATOM 1482 O O . VAL A 1 188 ? -36.133 -3.842 10.007 1.00 85.38 188 VAL A O 1
ATOM 1485 N N . ALA A 1 189 ? -35.331 -5.573 8.832 1.00 80.94 189 ALA A N 1
ATOM 1486 C CA . ALA A 1 189 ? -35.720 -6.586 9.813 1.00 80.94 189 ALA A CA 1
ATOM 1487 C C . ALA A 1 189 ? -34.978 -6.423 11.154 1.00 80.94 189 ALA A C 1
ATOM 1489 O O . ALA A 1 189 ? -35.561 -6.679 12.205 1.00 80.94 189 ALA A O 1
ATOM 1490 N N . ALA A 1 190 ? -33.723 -5.966 11.131 1.00 80.44 190 ALA A N 1
ATOM 1491 C CA . ALA A 1 190 ? -32.945 -5.704 12.340 1.00 80.44 190 ALA A CA 1
ATOM 1492 C C . ALA A 1 190 ? -33.429 -4.456 13.112 1.00 80.44 190 ALA A C 1
ATOM 1494 O O . ALA A 1 190 ? -33.479 -4.481 14.340 1.00 80.44 190 ALA A O 1
ATOM 1495 N N . GLU A 1 191 ? -33.821 -3.384 12.414 1.00 76.75 191 GLU A N 1
ATOM 1496 C CA . GLU A 1 191 ? -34.265 -2.115 13.026 1.00 76.75 191 GLU A CA 1
ATOM 1497 C C . GLU A 1 191 ? -35.757 -2.088 13.395 1.00 76.75 191 GLU A C 1
ATOM 1499 O O . GLU A 1 191 ? -36.146 -1.429 14.357 1.00 76.75 191 GLU A O 1
ATOM 1504 N N . SER A 1 192 ? -36.605 -2.840 12.688 1.00 64.06 192 SER A N 1
ATOM 1505 C CA . SER A 1 192 ? -38.050 -2.935 12.978 1.00 64.06 192 SER A CA 1
ATOM 1506 C C . SER A 1 192 ? -38.385 -3.634 14.306 1.00 64.06 192 SER A C 1
ATOM 1508 O O . SER A 1 192 ? -39.539 -3.627 14.733 1.00 64.06 192 SER A O 1
ATOM 1510 N N . GLY A 1 193 ? -37.388 -4.217 14.984 1.00 59.06 193 GLY A N 1
ATOM 1511 C CA . GLY A 1 193 ? -37.500 -4.690 16.369 1.00 59.06 193 GLY A CA 1
ATOM 1512 C C . GLY A 1 193 ? -37.448 -3.570 17.418 1.00 59.06 193 GLY A C 1
ATOM 1513 O O . GLY A 1 193 ? -37.889 -3.774 18.549 1.00 59.06 193 GLY A O 1
ATOM 1514 N N . TYR A 1 194 ? -36.946 -2.389 17.050 1.00 55.38 194 TYR A N 1
ATOM 1515 C CA . TYR A 1 194 ? -37.079 -1.157 17.824 1.00 55.38 194 TYR A CA 1
ATOM 1516 C C . TYR A 1 194 ? -38.342 -0.408 17.373 1.00 55.38 194 TYR A C 1
ATOM 1518 O O . TYR A 1 194 ? -38.865 -0.653 16.296 1.00 55.38 194 TYR A O 1
ATOM 1526 N N . GLU A 1 195 ? -38.858 0.483 18.218 1.00 56.16 195 GLU A N 1
ATOM 1527 C CA . GLU A 1 195 ? -40.180 1.145 18.188 1.00 56.16 195 GLU A CA 1
ATOM 1528 C C . GLU A 1 195 ? -40.476 2.055 16.954 1.00 56.16 195 GLU A C 1
ATOM 1530 O O . GLU A 1 195 ? -41.152 3.078 17.065 1.00 56.16 195 GLU A O 1
ATOM 1535 N N . ARG A 1 196 ? -39.959 1.726 15.762 1.00 61.41 196 ARG A N 1
ATOM 1536 C CA . ARG A 1 196 ? -40.114 2.451 14.497 1.00 61.41 196 ARG A CA 1
ATOM 1537 C C . ARG A 1 196 ? -40.726 1.564 13.415 1.00 61.41 196 ARG A C 1
ATOM 1539 O O . ARG A 1 196 ? -40.134 0.585 12.976 1.00 61.41 196 ARG A O 1
ATOM 1546 N N . GLU A 1 197 ? -41.885 1.984 12.922 1.00 70.62 197 GLU A N 1
ATOM 1547 C CA . GLU A 1 197 ? -42.507 1.425 11.723 1.00 70.62 197 GLU A CA 1
ATOM 1548 C C . GLU A 1 197 ? -41.759 1.946 10.483 1.00 70.62 197 GLU A C 1
ATOM 1550 O O . GLU A 1 197 ? -41.720 3.153 10.229 1.00 70.62 197 GLU A O 1
ATOM 1555 N N . ILE A 1 198 ? -41.098 1.045 9.751 1.00 75.06 198 ILE A N 1
ATOM 1556 C CA . ILE A 1 198 ? -40.351 1.371 8.530 1.00 75.06 198 ILE A CA 1
ATOM 1557 C C . ILE A 1 198 ? -41.217 0.985 7.332 1.00 75.06 198 ILE A C 1
ATOM 1559 O O . ILE A 1 198 ? -41.459 -0.199 7.094 1.00 75.06 198 ILE A O 1
ATOM 1563 N N . ASP A 1 199 ? -41.669 1.983 6.572 1.00 76.50 199 ASP A N 1
ATOM 1564 C CA . ASP A 1 199 ? -42.350 1.754 5.299 1.00 76.50 199 ASP A CA 1
ATOM 1565 C C . ASP A 1 199 ? -41.341 1.249 4.258 1.00 76.50 199 ASP A C 1
ATOM 1567 O O . ASP A 1 199 ? -40.310 1.878 4.005 1.00 76.50 199 ASP A O 1
ATOM 1571 N N . THR A 1 200 ? -41.623 0.078 3.693 1.00 72.62 200 THR A N 1
ATOM 1572 C CA . THR A 1 200 ? -40.772 -0.602 2.705 1.00 72.62 200 THR A CA 1
ATOM 1573 C C . THR A 1 200 ? -41.357 -0.554 1.300 1.00 72.62 200 THR A C 1
ATOM 1575 O O . THR A 1 200 ? -40.727 -1.058 0.366 1.00 72.62 200 THR A O 1
ATOM 1578 N N . ASP A 1 201 ? -42.529 0.064 1.124 1.00 73.19 201 ASP A N 1
ATOM 1579 C CA . ASP A 1 201 ? -43.171 0.158 -0.178 1.00 73.19 201 ASP A CA 1
ATOM 1580 C C . ASP A 1 201 ? -42.480 1.255 -1.002 1.00 73.19 201 ASP A C 1
ATOM 1582 O O . ASP A 1 201 ? -42.611 2.459 -0.768 1.00 73.19 201 ASP A O 1
ATOM 1586 N N . LEU A 1 202 ? -41.661 0.836 -1.966 1.00 62.59 202 LEU A N 1
ATOM 1587 C CA . LEU A 1 202 ? -41.052 1.758 -2.917 1.00 62.59 202 LEU A CA 1
ATOM 1588 C C . LEU A 1 202 ? -42.166 2.303 -3.828 1.00 62.59 202 LEU A C 1
ATOM 1590 O O . LEU A 1 202 ? -42.818 1.507 -4.508 1.00 62.59 202 LEU A O 1
ATOM 1594 N N . PRO A 1 203 ? -42.383 3.633 -3.914 1.00 52.69 203 PRO A N 1
ATOM 1595 C CA . PRO A 1 203 ? -43.369 4.192 -4.828 1.00 52.69 203 PRO A CA 1
ATOM 1596 C C . PRO A 1 203 ? -43.009 3.762 -6.253 1.00 52.69 203 PRO A C 1
ATOM 1598 O O . PRO A 1 203 ? -41.911 4.032 -6.741 1.00 52.69 203 PRO A O 1
ATOM 1601 N N . GLY A 1 204 ? -43.934 3.016 -6.857 1.00 53.19 204 GLY A N 1
ATOM 1602 C CA . GLY A 1 204 ? -43.674 2.081 -7.943 1.00 53.19 204 GLY A CA 1
ATOM 1603 C C . GLY A 1 204 ? -42.900 2.607 -9.152 1.00 53.19 204 GLY A C 1
ATOM 1604 O O . GLY A 1 204 ? -42.949 3.783 -9.526 1.00 53.19 204 GLY A O 1
ATOM 1605 N N . ARG A 1 205 ? -42.247 1.657 -9.820 1.00 40.97 205 ARG A N 1
ATOM 1606 C CA . ARG A 1 205 ? -41.822 1.769 -11.209 1.00 40.97 205 ARG A CA 1
ATOM 1607 C C . ARG A 1 205 ? -42.107 0.482 -11.961 1.00 40.97 205 ARG A C 1
ATOM 1609 O O . ARG A 1 205 ? -41.845 -0.592 -11.383 1.00 40.97 205 ARG A O 1
#

Radius of gyration: 43.88 Å; chains: 1; bounding box: 100×35×126 Å

Sequence (205 aa):
MRVEVNKSSPVVWLKTWLSPNIWVRVPLTEIHQGDFSPLFRYTLAIMLLAIGGAWLFIRIQNRPLVDLEHAALQVGKGIIPPPLREYGASEVRSVTRAFNHMAAGVKQLADDRTLLMAGVSHDLRTPLTRIRLATEMMGEEDGYLAESINKDIEECNAIIEQFIDYLRTGQEMPMEMADLNAVLGEVVAAESGYEREIDTDLPGR

Secondary structure (DSSP, 8-state):
-EEEEETTEEEEEEEPTT-TT-EEEEE-----TTTHHHHHHHHHHHHHHHHHHHHHHHHHHHHHHHHHHHHHHHHHTT--PPPPP--SSHHHHHHHHHHHHHHHHHHHHHHHHHHHHHHHHHHHHHHHHHHHHHHTTS-GGGHHHHHHHHHHHHHHHHHHHHHHHHHHTTS--------HHHHHHHHHHHHTTSS------PPP-

Foldseek 3Di:
DDWDCDPQWTWDWDQDPVDNPDTDIDTPPPDDVVVCVVVVVVVVVVVVVVVVVVVVLVVQACVLVVVLVVQVVCVVVVHQDDQRDQDHDPVSSVVSVVSSVVSVVSVVVLVVLLVVLVVVLVVVVVVLVVLLVVLVVDDPVCVVVSVVSVVVSVVVNVVSVVVSVVSCVSPDDDDDDDDPVVVVVVVCVVPVVPPDDDDPDDPDD